Protein AF-A0A7V1H438-F1 (afdb_monomer_lite)

Structure (mmCIF, N/CA/C/O backbone):
data_AF-A0A7V1H438-F1
#
_entry.id   AF-A0A7V1H438-F1
#
loop_
_atom_site.group_PDB
_atom_site.id
_atom_site.type_symbol
_atom_site.label_atom_id
_atom_site.label_alt_id
_atom_site.label_comp_id
_atom_site.label_asym_id
_atom_site.label_entity_id
_atom_site.label_seq_id
_atom_site.pdbx_PDB_ins_code
_atom_site.Cartn_x
_atom_site.Cartn_y
_atom_site.Cartn_z
_atom_site.occupancy
_atom_site.B_iso_or_equiv
_atom_site.auth_seq_id
_atom_site.auth_comp_id
_atom_site.auth_asym_id
_atom_site.auth_atom_id
_atom_site.pdbx_PDB_model_num
ATOM 1 N N . MET A 1 1 ? 42.040 0.350 -72.546 1.00 51.22 1 MET A N 1
ATOM 2 C CA . MET A 1 1 ? 40.760 0.415 -71.803 1.00 51.22 1 MET A CA 1
ATOM 3 C C . MET A 1 1 ? 40.824 -0.446 -70.531 1.00 51.22 1 MET A C 1
ATOM 5 O O . MET A 1 1 ? 40.139 -1.446 -70.462 1.00 51.22 1 MET A O 1
ATOM 9 N N . ILE A 1 2 ? 41.655 -0.102 -69.529 1.00 51.00 2 ILE A N 1
ATOM 10 C CA . ILE A 1 2 ? 41.794 -0.906 -68.277 1.00 51.00 2 ILE A CA 1
ATOM 11 C C . ILE A 1 2 ? 41.665 -0.038 -66.997 1.00 51.00 2 ILE A C 1
ATOM 13 O O . ILE A 1 2 ? 41.594 -0.543 -65.884 1.00 51.00 2 ILE A O 1
ATOM 17 N N . LYS A 1 3 ? 41.542 1.294 -67.113 1.00 49.97 3 LYS A N 1
ATOM 18 C CA . LYS A 1 3 ? 41.419 2.188 -65.941 1.00 49.97 3 LYS A CA 1
ATOM 19 C C . LYS A 1 3 ? 40.010 2.263 -65.323 1.00 49.97 3 LYS A C 1
ATOM 21 O O . LYS A 1 3 ? 39.884 2.801 -64.231 1.00 49.97 3 LYS A O 1
ATOM 26 N N . ASN A 1 4 ? 38.978 1.706 -65.965 1.00 51.41 4 ASN A N 1
ATOM 27 C CA . ASN A 1 4 ? 37.586 1.862 -65.514 1.00 51.41 4 ASN A CA 1
ATOM 28 C C . ASN A 1 4 ? 37.116 0.799 -64.502 1.00 51.41 4 ASN A C 1
ATOM 30 O O . ASN A 1 4 ? 36.200 1.065 -63.735 1.00 51.41 4 ASN A O 1
ATOM 34 N N . GLU A 1 5 ? 37.741 -0.381 -64.448 1.00 50.38 5 GLU A N 1
ATOM 35 C CA . GLU A 1 5 ? 37.310 -1.456 -63.536 1.00 50.38 5 GLU A CA 1
ATOM 36 C C . GLU A 1 5 ? 37.881 -1.308 -62.118 1.00 50.38 5 GLU A C 1
ATOM 38 O O . GLU A 1 5 ? 37.172 -1.570 -61.150 1.00 50.38 5 GLU A O 1
ATOM 43 N N . LYS A 1 6 ? 39.114 -0.797 -61.962 1.00 51.69 6 LYS A N 1
ATOM 44 C CA . LYS A 1 6 ? 39.710 -0.529 -60.635 1.00 51.69 6 LYS A CA 1
ATOM 45 C C . LYS A 1 6 ? 38.973 0.566 -59.856 1.00 51.69 6 LYS A C 1
ATOM 47 O O . LYS A 1 6 ? 38.793 0.432 -58.655 1.00 51.69 6 LYS A O 1
ATOM 52 N N . SER A 1 7 ? 38.506 1.615 -60.538 1.00 52.59 7 SER A N 1
ATOM 53 C CA . SER A 1 7 ? 37.717 2.689 -59.912 1.00 52.59 7 SER A CA 1
ATOM 54 C C . SER A 1 7 ? 36.338 2.208 -59.455 1.00 52.59 7 SER A C 1
ATOM 56 O O . SER A 1 7 ? 35.826 2.694 -58.453 1.00 52.59 7 SER A O 1
ATOM 58 N N . LYS A 1 8 ? 35.737 1.260 -60.185 1.00 56.31 8 LYS A N 1
ATOM 59 C CA . LYS A 1 8 ? 34.418 0.696 -59.869 1.00 56.31 8 LYS A CA 1
ATOM 60 C C . LYS A 1 8 ? 34.485 -0.296 -58.705 1.00 56.31 8 LYS A C 1
ATOM 62 O O . LYS A 1 8 ? 33.591 -0.316 -57.868 1.00 56.31 8 LYS A O 1
ATOM 67 N N . LYS A 1 9 ? 35.569 -1.075 -58.627 1.00 57.72 9 LYS A N 1
ATOM 68 C CA . LYS A 1 9 ? 35.782 -2.073 -57.569 1.00 57.72 9 LYS A CA 1
ATOM 69 C C . LYS A 1 9 ? 35.958 -1.433 -56.185 1.00 57.72 9 LYS A C 1
ATOM 71 O O . LYS A 1 9 ? 35.338 -1.900 -55.239 1.00 57.72 9 LYS A O 1
ATOM 76 N N . ASN A 1 10 ? 36.680 -0.311 -56.104 1.00 61.69 10 ASN A N 1
ATOM 77 C CA . ASN A 1 10 ? 36.803 0.459 -54.860 1.00 61.69 10 ASN A CA 1
ATOM 78 C C . ASN A 1 10 ? 35.444 1.014 -54.393 1.00 61.69 10 ASN A C 1
ATOM 80 O O . ASN A 1 10 ? 35.112 0.904 -53.222 1.00 61.69 10 ASN A O 1
ATOM 84 N N . SER A 1 11 ? 34.604 1.504 -55.315 1.00 72.50 11 SER A N 1
ATOM 85 C CA . SER A 1 11 ? 33.286 2.047 -54.945 1.00 72.50 11 SER A CA 1
ATOM 86 C C . SER A 1 11 ? 32.307 1.002 -54.394 1.00 72.50 11 SER A C 1
ATOM 88 O O . SER A 1 11 ? 31.424 1.342 -53.615 1.00 72.50 11 SER A O 1
ATOM 90 N N . GLU A 1 12 ? 32.441 -0.269 -54.782 1.00 77.12 12 GLU A N 1
ATOM 91 C CA . GLU A 1 12 ? 31.565 -1.336 -54.282 1.00 77.12 12 GLU A CA 1
ATOM 92 C C . GLU A 1 12 ? 31.975 -1.802 -52.876 1.00 77.12 12 GLU A C 1
ATOM 94 O O . GLU A 1 12 ? 31.115 -2.116 -52.052 1.00 77.12 12 GLU A O 1
ATOM 99 N N . GLU A 1 13 ? 33.279 -1.825 -52.589 1.00 80.88 13 GLU A N 1
ATOM 100 C CA . GLU A 1 13 ? 33.815 -2.133 -51.258 1.00 80.88 13 GLU A CA 1
ATOM 101 C C . GLU A 1 13 ? 33.444 -1.041 -50.243 1.00 80.88 13 GLU A C 1
ATOM 103 O O . GLU A 1 13 ? 32.964 -1.364 -49.155 1.00 80.88 13 GLU A O 1
ATOM 108 N N . ASP A 1 14 ? 33.529 0.232 -50.639 1.00 77.88 14 ASP A N 1
ATOM 109 C CA . ASP A 1 14 ? 33.133 1.371 -49.800 1.00 77.88 14 ASP A CA 1
ATOM 110 C C . ASP A 1 14 ? 31.634 1.336 -49.450 1.00 77.88 14 ASP A C 1
ATOM 112 O O . ASP A 1 14 ? 31.242 1.533 -48.297 1.00 77.88 14 ASP A O 1
ATOM 116 N N . VAL A 1 15 ? 30.777 1.018 -50.431 1.00 78.00 15 VAL A N 1
ATOM 117 C CA . VAL A 1 15 ? 29.326 0.876 -50.216 1.00 78.00 15 VAL A CA 1
ATOM 118 C C . VAL A 1 15 ? 29.013 -0.303 -49.294 1.00 78.00 15 VAL A C 1
ATOM 120 O O . VAL A 1 15 ? 28.158 -0.179 -48.416 1.00 78.00 15 VAL A O 1
ATOM 123 N N . LYS A 1 16 ? 29.705 -1.439 -49.445 1.00 83.81 16 LYS A N 1
ATOM 124 C CA . LYS A 1 16 ? 29.524 -2.597 -48.554 1.00 83.81 16 LYS A CA 1
ATOM 125 C C . LYS A 1 16 ? 29.930 -2.277 -47.118 1.00 83.81 16 LYS A C 1
ATOM 127 O O . LYS A 1 16 ? 29.193 -2.654 -46.211 1.00 83.81 16 LYS A O 1
ATOM 132 N N . SER A 1 17 ? 31.038 -1.560 -46.922 1.00 82.38 17 SER A N 1
ATOM 133 C CA . SER A 1 17 ? 31.458 -1.095 -45.593 1.00 82.38 17 SER A CA 1
ATOM 134 C C . SER A 1 17 ? 30.384 -0.207 -44.964 1.00 82.38 17 SER A C 1
ATOM 136 O O . SER A 1 17 ? 29.915 -0.489 -43.867 1.00 82.38 17 SER A O 1
ATOM 138 N N . CYS A 1 18 ? 29.892 0.782 -45.717 1.00 78.94 18 CYS A N 1
ATOM 139 C CA . CYS A 1 18 ? 28.839 1.691 -45.268 1.00 78.94 18 CYS A CA 1
ATOM 140 C C . CYS A 1 18 ? 27.556 0.964 -44.826 1.00 78.94 18 CYS A C 1
ATOM 142 O O . CYS A 1 18 ? 26.949 1.320 -43.817 1.00 78.94 18 CYS A O 1
ATOM 144 N N . ILE A 1 19 ? 27.134 -0.063 -45.573 1.00 81.31 19 ILE A N 1
ATOM 145 C CA . ILE A 1 19 ? 25.956 -0.874 -45.233 1.00 81.31 19 ILE A CA 1
ATOM 146 C C . ILE A 1 19 ? 26.197 -1.691 -43.959 1.00 81.31 19 ILE A C 1
ATOM 148 O O . ILE A 1 19 ? 25.297 -1.799 -43.128 1.00 81.31 19 ILE A O 1
ATOM 152 N N . GLN A 1 20 ? 27.391 -2.260 -43.785 1.00 84.25 20 GLN A N 1
ATOM 153 C CA . GLN A 1 20 ? 27.726 -3.011 -42.575 1.00 84.25 20 GLN A CA 1
ATOM 154 C C . GLN A 1 20 ? 27.741 -2.120 -41.331 1.00 84.25 20 GLN A C 1
ATOM 156 O O . GLN A 1 20 ? 27.246 -2.542 -40.287 1.00 84.25 20 GLN A O 1
ATOM 161 N N . ASP A 1 21 ? 28.238 -0.890 -41.451 1.00 80.12 21 ASP A N 1
ATOM 162 C CA . ASP A 1 21 ? 28.228 0.075 -40.350 1.00 80.12 21 ASP A CA 1
ATOM 163 C C . ASP A 1 21 ? 26.792 0.462 -39.970 1.00 80.12 21 ASP A C 1
ATOM 165 O O . ASP A 1 21 ? 26.434 0.433 -38.795 1.00 80.12 21 ASP A O 1
ATOM 169 N N . LEU A 1 22 ? 25.926 0.709 -40.961 1.00 78.31 22 LEU A N 1
ATOM 170 C CA . LEU A 1 22 ? 24.495 0.947 -40.732 1.00 78.31 22 LEU A CA 1
ATOM 171 C C . LEU A 1 22 ? 23.803 -0.222 -40.022 1.00 78.31 22 LEU A C 1
ATOM 173 O O . LEU A 1 22 ? 23.044 0.005 -39.082 1.00 78.31 22 LEU A O 1
ATOM 177 N N . LEU A 1 23 ? 24.071 -1.462 -40.444 1.00 82.00 23 LEU A N 1
ATOM 178 C CA . LEU A 1 23 ? 23.495 -2.650 -39.810 1.00 82.00 23 LEU A CA 1
ATOM 179 C C . LEU A 1 23 ? 23.942 -2.777 -38.352 1.00 82.00 23 LEU A C 1
ATOM 181 O O . LEU A 1 23 ? 23.097 -2.938 -37.471 1.00 82.00 23 LEU A O 1
ATOM 185 N N . ARG A 1 24 ? 25.239 -2.592 -38.076 1.00 78.56 24 ARG A N 1
ATOM 186 C CA . ARG A 1 24 ? 25.766 -2.572 -36.704 1.00 78.56 24 ARG A CA 1
ATOM 187 C C . ARG A 1 24 ? 25.099 -1.498 -35.847 1.00 78.56 24 ARG A C 1
ATOM 189 O O . ARG A 1 24 ? 24.773 -1.769 -34.695 1.00 78.56 24 ARG A O 1
ATOM 196 N N . PHE A 1 25 ? 24.837 -0.310 -36.402 1.00 75.38 25 PHE A N 1
ATOM 197 C CA . PHE A 1 25 ? 24.105 0.737 -35.681 1.00 75.38 25 PHE A CA 1
ATOM 198 C C . PHE A 1 25 ? 22.677 0.332 -35.358 1.00 75.38 25 PHE A C 1
ATOM 200 O O . PHE A 1 25 ? 22.227 0.553 -34.237 1.00 75.38 25 PHE A O 1
ATOM 207 N N . THR A 1 26 ? 21.967 -0.273 -36.308 1.00 76.06 26 THR A N 1
ATOM 208 C CA . THR A 1 26 ? 20.590 -0.716 -36.065 1.00 76.06 26 THR A CA 1
ATOM 209 C C . THR A 1 26 ? 20.508 -1.855 -35.052 1.00 76.06 26 THR A C 1
ATOM 211 O O . THR A 1 26 ? 19.583 -1.865 -34.246 1.00 76.06 26 THR A O 1
ATOM 214 N N . GLU A 1 27 ? 21.472 -2.779 -35.058 1.00 79.06 27 GLU A N 1
ATOM 215 C CA . GLU A 1 27 ? 21.510 -3.930 -34.147 1.00 79.06 27 GLU A CA 1
ATOM 216 C C . GLU A 1 27 ? 21.829 -3.535 -32.706 1.00 79.06 27 GLU A C 1
ATOM 218 O O . GLU A 1 27 ? 21.353 -4.164 -31.765 1.00 79.06 27 GLU A O 1
ATOM 223 N N . ALA A 1 28 ? 22.626 -2.490 -32.517 1.00 74.00 28 ALA A N 1
ATOM 224 C CA . ALA A 1 28 ? 23.058 -2.091 -31.188 1.00 74.00 28 ALA A CA 1
ATOM 225 C C . ALA A 1 28 ? 22.086 -1.146 -30.467 1.00 74.00 28 ALA A C 1
ATOM 227 O O . ALA A 1 28 ? 22.301 -0.791 -29.304 1.00 74.00 28 ALA A O 1
ATOM 228 N N . ILE A 1 29 ? 21.013 -0.729 -31.141 1.00 75.25 29 ILE A N 1
ATOM 229 C CA . ILE A 1 29 ? 19.876 -0.109 -30.472 1.00 75.25 29 ILE A CA 1
ATOM 230 C C . ILE A 1 29 ? 18.952 -1.234 -30.010 1.00 75.25 29 ILE A C 1
ATOM 232 O O . ILE A 1 29 ? 18.126 -1.739 -30.768 1.00 75.25 29 ILE A O 1
ATOM 236 N N . ALA A 1 30 ? 19.080 -1.613 -28.740 1.00 75.44 30 ALA A N 1
ATOM 237 C CA . ALA A 1 30 ? 18.126 -2.498 -28.084 1.00 75.44 30 ALA A CA 1
ATOM 238 C C . ALA A 1 30 ? 16.799 -1.749 -27.877 1.00 75.44 30 ALA A C 1
ATOM 240 O O . ALA A 1 30 ? 16.617 -1.037 -26.893 1.00 75.44 30 ALA A O 1
ATOM 241 N N . TRP A 1 31 ? 15.878 -1.843 -28.838 1.00 75.75 31 TRP A N 1
ATOM 242 C CA . TRP A 1 31 ? 14.579 -1.151 -28.786 1.00 75.75 31 TRP A CA 1
ATOM 243 C C . TRP A 1 31 ? 13.653 -1.658 -27.676 1.00 75.75 31 TRP A C 1
ATOM 245 O O . TRP A 1 31 ? 12.712 -0.968 -27.298 1.00 75.75 31 TRP A O 1
ATOM 255 N N . ASP A 1 32 ? 13.906 -2.855 -27.161 1.00 75.06 32 ASP A N 1
ATOM 256 C CA . ASP A 1 32 ? 13.148 -3.497 -26.091 1.00 75.06 32 ASP A CA 1
ATOM 257 C C . ASP A 1 32 ? 13.727 -3.240 -24.690 1.00 75.06 32 ASP A C 1
ATOM 259 O O . ASP A 1 32 ? 13.104 -3.627 -23.699 1.00 75.06 32 ASP A O 1
ATOM 263 N N . GLN A 1 33 ? 14.887 -2.579 -24.586 1.00 75.25 33 GLN A N 1
ATOM 264 C CA . GLN A 1 33 ? 15.543 -2.277 -23.314 1.00 75.25 33 GLN A CA 1
ATOM 265 C C . GLN A 1 33 ? 15.892 -0.788 -23.179 1.00 75.25 33 GLN A C 1
ATOM 267 O O . GLN A 1 33 ? 16.263 -0.152 -24.166 1.00 75.25 33 GLN A O 1
ATOM 272 N N . PRO A 1 34 ? 15.822 -0.206 -21.967 1.00 75.25 34 PRO A N 1
ATOM 273 C CA . PRO A 1 34 ? 16.254 1.170 -21.743 1.00 75.25 34 PRO A CA 1
ATOM 274 C C . PRO A 1 34 ? 17.748 1.358 -22.024 1.00 75.25 34 PRO A C 1
ATOM 276 O O . PRO A 1 34 ? 18.572 0.528 -21.636 1.00 75.25 34 PRO A O 1
ATOM 279 N N . GLY A 1 35 ? 18.103 2.494 -22.625 1.00 72.44 35 GLY A N 1
ATOM 280 C CA . GLY A 1 35 ? 19.488 2.873 -22.893 1.00 72.44 35 GLY A CA 1
ATOM 281 C C . GLY A 1 35 ? 19.987 2.496 -24.288 1.00 72.44 35 GLY A C 1
ATOM 282 O O . GLY A 1 35 ? 19.243 2.023 -25.146 1.00 72.44 35 GLY A O 1
ATOM 283 N N . ILE A 1 36 ? 21.269 2.770 -24.526 1.00 71.88 36 ILE A N 1
ATOM 284 C CA . ILE A 1 36 ? 21.976 2.516 -25.787 1.00 71.88 36 ILE A CA 1
ATOM 285 C C . ILE A 1 36 ? 23.253 1.745 -25.455 1.00 71.88 36 ILE A C 1
ATOM 287 O O . ILE A 1 36 ? 23.944 2.083 -24.494 1.00 71.88 36 ILE A O 1
ATOM 291 N N . THR A 1 37 ? 23.566 0.711 -26.236 1.00 66.62 37 THR A N 1
ATOM 292 C CA . THR A 1 37 ? 24.714 -0.172 -25.973 1.00 66.62 37 THR A CA 1
ATOM 293 C C . THR A 1 37 ? 26.005 0.275 -26.680 1.00 66.62 37 THR A C 1
ATOM 295 O O . THR A 1 37 ? 27.066 -0.259 -26.372 1.00 66.62 37 THR A O 1
ATOM 298 N N . ILE A 1 38 ? 25.946 1.258 -27.591 1.00 66.06 38 ILE A N 1
ATOM 299 C CA . ILE A 1 38 ? 27.118 1.839 -28.278 1.00 66.06 38 ILE A CA 1
ATOM 300 C C . ILE A 1 38 ? 27.613 3.094 -27.548 1.00 66.06 38 ILE A C 1
ATOM 302 O O . ILE A 1 38 ? 26.827 4.000 -27.262 1.00 66.06 38 ILE A O 1
ATOM 306 N N . ASP A 1 39 ? 28.926 3.189 -27.319 1.00 62.88 39 ASP A N 1
ATOM 307 C CA . ASP A 1 39 ? 29.574 4.429 -26.884 1.00 62.88 39 ASP A CA 1
ATOM 308 C C . ASP A 1 39 ? 29.873 5.298 -28.122 1.00 62.88 39 ASP A C 1
ATOM 310 O O . ASP A 1 39 ? 30.361 4.806 -29.136 1.00 62.88 39 ASP A O 1
ATOM 314 N N . LYS A 1 40 ? 29.629 6.617 -28.065 1.00 62.72 40 LYS A N 1
ATOM 315 C CA . LYS A 1 40 ? 29.873 7.550 -29.192 1.00 62.72 40 LYS A CA 1
ATOM 316 C C . LYS A 1 40 ? 31.311 7.445 -29.740 1.00 62.72 40 LYS A C 1
ATOM 318 O O . LYS A 1 40 ? 31.558 7.778 -30.890 1.00 62.72 40 LYS A O 1
ATOM 323 N N . LYS A 1 41 ? 32.244 6.926 -28.933 1.00 64.06 41 LYS A N 1
ATOM 324 C CA . LYS A 1 41 ? 33.642 6.642 -29.299 1.00 64.06 41 LYS A CA 1
ATOM 325 C C . LYS A 1 41 ? 33.822 5.575 -30.385 1.00 64.06 41 LYS A C 1
ATOM 327 O O . LYS A 1 41 ? 34.868 5.569 -31.029 1.00 64.06 41 LYS A O 1
ATOM 332 N N . ASP A 1 42 ? 32.837 4.707 -30.600 1.00 67.88 42 ASP A N 1
ATOM 333 C CA . ASP A 1 42 ? 32.902 3.631 -31.599 1.00 67.88 42 ASP A CA 1
ATOM 334 C C . ASP A 1 42 ? 32.672 4.145 -33.031 1.00 67.88 42 ASP A C 1
ATOM 336 O O . ASP A 1 42 ? 32.941 3.448 -34.010 1.00 67.88 42 ASP A O 1
ATOM 340 N N . ILE A 1 43 ? 32.204 5.390 -33.162 1.00 67.62 43 ILE A N 1
ATOM 341 C CA . ILE A 1 43 ? 31.835 6.030 -34.420 1.00 67.62 43 ILE A CA 1
ATOM 342 C C . ILE A 1 43 ? 32.576 7.357 -34.452 1.00 67.62 43 ILE A C 1
ATOM 344 O O . ILE A 1 43 ? 32.139 8.332 -33.853 1.00 67.62 43 ILE A O 1
ATOM 348 N N . GLY A 1 44 ? 33.745 7.400 -35.090 1.00 73.06 44 GLY A N 1
ATOM 349 C CA . GLY A 1 44 ? 34.538 8.630 -35.132 1.00 73.06 44 GLY A CA 1
ATOM 350 C C . GLY A 1 44 ? 33.711 9.837 -35.603 1.00 73.06 44 GLY A C 1
ATOM 351 O O . GLY A 1 44 ? 32.882 9.707 -36.502 1.00 73.06 44 GLY A O 1
ATOM 352 N N . ASP A 1 45 ? 33.962 11.021 -35.038 1.00 76.25 45 ASP A N 1
ATOM 353 C CA . ASP A 1 45 ? 33.160 12.245 -35.253 1.00 76.25 45 ASP A CA 1
ATOM 354 C C . ASP A 1 45 ? 33.001 12.666 -36.729 1.00 76.25 45 ASP A C 1
ATOM 356 O O . ASP A 1 45 ? 32.108 13.434 -37.076 1.00 76.25 45 ASP A O 1
ATOM 360 N N . SER A 1 46 ? 33.862 12.165 -37.620 1.00 80.25 46 SER A N 1
ATOM 361 C CA . SER A 1 46 ? 33.840 12.434 -39.067 1.00 80.25 46 SER A CA 1
ATOM 362 C C . SER A 1 46 ? 33.155 11.342 -39.901 1.00 80.25 46 SER A C 1
ATOM 364 O O . SER A 1 46 ? 33.306 11.321 -41.123 1.00 80.25 46 SER A O 1
ATOM 366 N N . HIS A 1 47 ? 32.442 10.402 -39.273 1.00 80.62 47 HIS A N 1
ATOM 367 C CA . HIS A 1 47 ? 31.780 9.312 -39.986 1.00 80.62 47 HIS A CA 1
ATOM 368 C C . HIS A 1 47 ? 30.650 9.826 -40.890 1.00 80.62 47 HIS A C 1
ATOM 370 O O . HIS A 1 47 ? 29.847 10.666 -40.483 1.00 80.62 47 HIS A O 1
ATOM 376 N N . LEU A 1 48 ? 30.533 9.270 -42.103 1.00 83.06 48 LEU A N 1
ATOM 377 C CA . LEU A 1 48 ? 29.551 9.700 -43.110 1.00 83.06 48 LEU A CA 1
ATOM 378 C C . LEU A 1 48 ? 28.100 9.651 -42.594 1.00 83.06 48 LEU A C 1
ATOM 380 O O . LEU A 1 48 ? 27.275 10.478 -42.973 1.00 83.06 48 LEU A O 1
ATOM 384 N N . PHE A 1 49 ? 27.799 8.698 -41.709 1.00 82.56 49 PHE A N 1
ATOM 385 C CA . PHE A 1 49 ? 26.462 8.501 -41.139 1.00 82.56 49 PHE A CA 1
ATOM 386 C C . PHE A 1 49 ? 26.264 9.128 -39.757 1.00 82.56 49 PHE A C 1
ATOM 388 O O . PHE A 1 49 ? 25.246 8.856 -39.125 1.00 82.56 49 PHE A O 1
ATOM 395 N N . MET A 1 50 ? 27.184 9.972 -39.280 1.00 82.25 50 MET A N 1
ATOM 396 C CA . MET A 1 50 ? 27.058 10.593 -37.957 1.00 82.25 50 MET A CA 1
ATOM 397 C C . MET A 1 50 ? 25.710 11.318 -37.748 1.00 82.25 50 MET A C 1
ATOM 39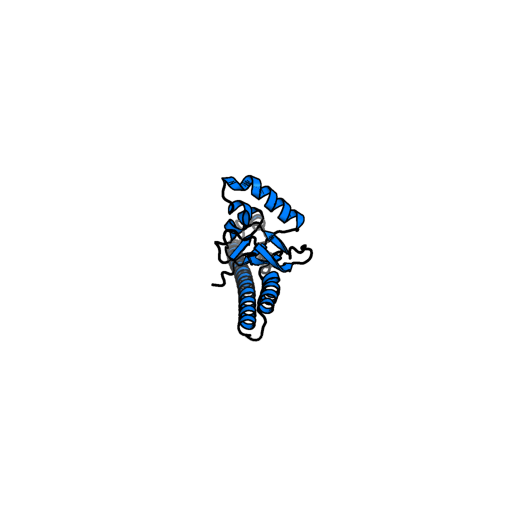9 O O . MET A 1 50 ? 25.066 11.058 -36.735 1.00 82.25 50 MET A O 1
ATOM 403 N N . PRO A 1 51 ? 25.183 12.115 -38.705 1.00 86.25 51 PRO A N 1
ATOM 404 C CA . PRO A 1 51 ? 23.876 12.755 -38.527 1.00 86.25 51 PRO A CA 1
ATOM 405 C C . PRO A 1 51 ? 22.719 11.754 -38.394 1.00 86.25 51 PRO A C 1
ATOM 407 O O . PRO A 1 51 ? 21.761 11.990 -37.662 1.00 86.25 51 PRO A O 1
ATOM 410 N N . LEU A 1 52 ? 22.794 10.623 -39.104 1.00 82.94 52 LEU A N 1
ATOM 411 C CA . LEU A 1 52 ? 21.792 9.565 -38.994 1.00 82.94 52 LEU A CA 1
ATOM 412 C C . LEU A 1 52 ? 21.872 8.889 -37.623 1.00 82.94 52 LEU A C 1
ATOM 414 O O . LEU A 1 52 ? 20.837 8.668 -37.002 1.00 82.94 52 LEU A O 1
ATOM 418 N N . TYR A 1 53 ? 23.086 8.615 -37.144 1.00 81.19 53 TYR A N 1
ATOM 419 C CA . TYR A 1 53 ? 23.312 8.065 -35.813 1.00 81.19 53 TYR A CA 1
ATOM 420 C C . TYR A 1 53 ? 22.760 8.989 -34.720 1.00 81.19 53 TYR A C 1
ATOM 422 O O . TYR A 1 53 ? 21.986 8.539 -33.883 1.00 81.19 53 TYR A O 1
ATOM 430 N N . GLU A 1 54 ? 23.065 10.289 -34.764 1.00 84.12 54 GLU A N 1
ATOM 431 C CA . GLU A 1 54 ? 22.549 11.263 -33.792 1.00 84.12 54 GLU A CA 1
ATOM 432 C C . GLU A 1 54 ? 21.015 11.334 -33.794 1.00 84.12 54 GLU A C 1
ATOM 434 O O . GLU A 1 54 ? 20.398 11.349 -32.728 1.00 84.12 54 GLU A O 1
ATOM 439 N N . ASN A 1 55 ? 20.387 11.283 -34.972 1.00 87.75 55 ASN A N 1
ATOM 440 C CA . ASN A 1 55 ? 18.929 11.207 -35.075 1.00 87.75 55 ASN A CA 1
ATOM 441 C C . ASN A 1 55 ? 18.374 9.905 -34.483 1.00 87.75 55 ASN A C 1
ATOM 443 O O . ASN A 1 55 ? 17.374 9.934 -33.771 1.00 87.75 55 ASN A O 1
ATOM 447 N N . MET A 1 56 ? 19.011 8.761 -34.746 1.00 83.69 56 MET A N 1
ATOM 448 C CA . MET A 1 56 ? 18.593 7.476 -34.177 1.00 83.69 56 MET A CA 1
ATOM 449 C C . MET A 1 56 ? 18.736 7.453 -32.653 1.00 83.69 56 MET A C 1
ATOM 451 O O . MET A 1 56 ? 17.849 6.940 -31.973 1.00 83.69 56 MET A O 1
ATOM 455 N N . LEU A 1 57 ? 19.795 8.058 -32.108 1.00 83.75 57 LEU A N 1
ATOM 456 C CA . LEU A 1 57 ? 19.962 8.229 -30.665 1.00 83.75 57 LEU A CA 1
ATOM 457 C C . LEU A 1 57 ? 18.868 9.110 -30.061 1.00 83.75 57 LEU A C 1
ATOM 459 O O . LEU A 1 57 ? 18.311 8.756 -29.024 1.00 83.75 57 LEU A O 1
ATOM 463 N N . ALA A 1 58 ? 18.539 10.231 -30.708 1.00 87.81 58 ALA A N 1
ATOM 464 C CA . ALA A 1 58 ? 17.454 11.102 -30.263 1.00 87.81 58 ALA A CA 1
ATOM 465 C C . ALA A 1 58 ? 16.109 10.357 -30.263 1.00 87.81 58 ALA A C 1
ATOM 467 O O . ALA A 1 58 ? 15.401 10.362 -29.258 1.00 87.81 58 ALA A O 1
ATOM 468 N N . ILE A 1 59 ? 15.806 9.625 -31.343 1.00 88.25 59 ILE A N 1
ATOM 469 C CA . ILE A 1 59 ? 14.603 8.784 -31.439 1.00 88.25 59 ILE A CA 1
ATOM 470 C C . ILE A 1 59 ? 14.587 7.726 -30.331 1.00 88.25 59 ILE A C 1
ATOM 472 O O . ILE A 1 59 ? 13.546 7.508 -29.713 1.00 88.25 59 ILE A O 1
ATOM 476 N N . LYS A 1 60 ? 15.721 7.071 -30.054 1.00 85.75 60 LYS A N 1
ATOM 477 C CA . LYS A 1 60 ? 15.819 6.071 -28.983 1.00 85.75 60 LYS A CA 1
ATOM 478 C C . LYS A 1 60 ? 15.559 6.684 -27.611 1.00 85.75 60 LYS A C 1
ATOM 480 O O . LYS A 1 60 ? 14.803 6.117 -26.831 1.00 85.75 60 LYS A O 1
ATOM 485 N N . HIS A 1 61 ? 16.141 7.845 -27.330 1.00 88.19 61 HIS A N 1
ATOM 486 C CA . HIS A 1 61 ? 15.911 8.562 -26.080 1.00 88.19 61 HIS A CA 1
ATOM 487 C C . HIS A 1 61 ? 14.428 8.928 -25.894 1.00 88.19 61 HIS A C 1
ATOM 489 O O . HIS A 1 61 ? 13.861 8.718 -24.819 1.00 88.19 61 HIS A O 1
ATOM 495 N N . ASP A 1 62 ? 13.775 9.423 -26.947 1.00 91.00 62 ASP A N 1
ATOM 496 C CA . ASP A 1 62 ? 12.343 9.732 -26.913 1.00 91.00 62 ASP A CA 1
ATOM 497 C C . ASP A 1 62 ? 11.499 8.471 -26.699 1.00 91.00 62 ASP A C 1
ATOM 499 O O . ASP A 1 62 ? 10.573 8.469 -25.883 1.00 91.00 62 ASP A O 1
ATOM 503 N N . PHE A 1 63 ? 11.845 7.378 -27.383 1.00 89.56 63 PHE A N 1
ATOM 504 C CA . PHE A 1 63 ? 11.183 6.089 -27.222 1.00 89.56 63 PHE A CA 1
ATOM 505 C C . PHE A 1 63 ? 11.307 5.558 -25.788 1.00 89.56 63 PHE A C 1
ATOM 507 O O . PHE A 1 63 ? 10.304 5.152 -25.202 1.00 89.56 63 PHE A O 1
ATOM 514 N N . ASP A 1 64 ? 12.496 5.636 -25.189 1.00 88.06 64 ASP A N 1
ATOM 515 C CA . ASP A 1 64 ? 12.733 5.233 -23.799 1.00 88.06 64 ASP A CA 1
ATOM 516 C C . ASP A 1 64 ? 11.921 6.077 -22.817 1.00 88.06 64 ASP A C 1
ATOM 518 O O . ASP A 1 64 ? 11.315 5.540 -21.890 1.00 88.06 64 ASP A O 1
ATOM 522 N N . SER A 1 65 ? 11.836 7.391 -23.048 1.00 90.88 65 SER A N 1
ATOM 523 C CA . SER A 1 65 ? 10.992 8.273 -22.237 1.00 90.88 65 SER A CA 1
ATOM 524 C C . SER A 1 65 ? 9.513 7.889 -22.326 1.00 90.88 65 SER A C 1
ATOM 526 O O . SER A 1 65 ? 8.813 7.874 -21.310 1.00 90.88 65 SER A O 1
ATOM 528 N N . ILE A 1 66 ? 9.022 7.563 -23.525 1.00 91.38 66 ILE A N 1
ATOM 529 C CA . ILE A 1 66 ? 7.639 7.115 -23.737 1.00 91.38 66 ILE A CA 1
ATOM 530 C C . ILE A 1 66 ? 7.395 5.771 -23.046 1.00 91.38 66 ILE A C 1
ATOM 532 O O . ILE A 1 66 ? 6.373 5.612 -22.376 1.00 91.38 66 ILE A O 1
ATOM 536 N N . LEU A 1 67 ? 8.321 4.820 -23.180 1.00 89.06 67 LEU A N 1
ATOM 537 C CA . LEU A 1 67 ? 8.217 3.505 -22.554 1.00 89.06 67 LEU A CA 1
ATOM 538 C C . LEU A 1 67 ? 8.189 3.623 -21.027 1.00 89.06 67 LEU A C 1
ATO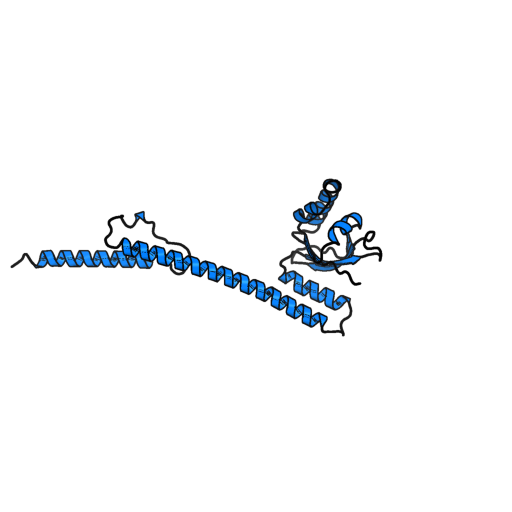M 540 O O . LEU A 1 67 ? 7.321 3.032 -20.389 1.00 89.06 67 LEU A O 1
ATOM 544 N N . GLN A 1 68 ? 9.069 4.444 -20.454 1.00 89.62 68 GLN A N 1
ATOM 545 C CA . GLN A 1 68 ? 9.110 4.699 -19.016 1.00 89.62 68 GLN A CA 1
ATOM 546 C C . GLN A 1 68 ? 7.800 5.318 -18.513 1.00 89.62 68 GLN A C 1
ATOM 548 O O . GLN A 1 68 ? 7.194 4.803 -17.576 1.00 89.62 68 GLN A O 1
ATOM 553 N N . LYS A 1 69 ? 7.300 6.361 -19.190 1.00 92.06 69 LYS A N 1
ATOM 554 C CA . LYS A 1 69 ? 6.007 6.984 -18.856 1.00 92.06 69 LYS A CA 1
ATOM 555 C C . LYS A 1 69 ? 4.847 5.997 -18.940 1.00 92.06 69 LYS A C 1
ATOM 557 O O . LYS A 1 69 ? 3.924 6.064 -18.136 1.00 92.06 69 LYS A O 1
ATOM 562 N N . LYS A 1 70 ? 4.872 5.093 -19.922 1.00 91.31 70 LYS A N 1
ATOM 563 C CA . LYS A 1 70 ? 3.861 4.043 -20.057 1.00 91.31 70 LYS A CA 1
ATOM 564 C C . LYS A 1 70 ? 3.914 3.074 -18.875 1.00 91.31 70 LYS A C 1
ATOM 566 O O . LYS A 1 70 ? 2.864 2.781 -18.316 1.00 91.31 70 LYS A O 1
ATOM 571 N N . ILE A 1 71 ? 5.104 2.610 -18.489 1.00 89.00 71 ILE A N 1
ATOM 572 C CA . ILE A 1 71 ? 5.293 1.710 -17.340 1.00 89.00 71 ILE A CA 1
ATOM 573 C C . ILE A 1 71 ? 4.774 2.365 -16.053 1.00 89.00 71 ILE A C 1
ATOM 575 O O . ILE A 1 71 ? 4.044 1.732 -15.292 1.00 89.00 71 ILE A O 1
ATOM 579 N N . GLU A 1 72 ? 5.101 3.639 -15.832 1.00 91.94 72 GLU A N 1
ATOM 580 C CA . GLU A 1 72 ? 4.607 4.417 -14.689 1.00 91.94 72 GLU A CA 1
ATOM 581 C C . GLU A 1 72 ? 3.080 4.535 -14.709 1.00 91.94 72 GLU A C 1
ATOM 583 O O . GLU A 1 72 ? 2.422 4.180 -13.734 1.00 91.94 72 GLU A O 1
ATOM 588 N N . ALA A 1 73 ? 2.495 4.927 -15.843 1.00 91.38 73 ALA A N 1
ATOM 589 C CA . ALA A 1 73 ? 1.046 5.048 -15.982 1.00 91.38 73 ALA A CA 1
ATOM 590 C C . ALA A 1 73 ? 0.311 3.708 -15.791 1.00 91.38 73 ALA A C 1
ATOM 592 O O . ALA A 1 73 ? -0.777 3.674 -15.216 1.00 91.38 73 ALA A O 1
ATOM 593 N N . GLU A 1 74 ? 0.882 2.597 -16.262 1.00 92.75 74 GLU A N 1
ATOM 594 C CA . GLU A 1 74 ? 0.334 1.254 -16.050 1.00 92.75 74 GLU A CA 1
ATOM 595 C C . GLU A 1 74 ? 0.419 0.833 -14.577 1.00 92.75 74 GLU A C 1
ATOM 597 O O . GLU A 1 74 ? -0.544 0.267 -14.052 1.00 92.75 74 GLU A O 1
ATOM 602 N N . SER A 1 75 ? 1.526 1.150 -13.896 1.00 89.44 75 SER A N 1
ATOM 603 C CA . SER A 1 75 ? 1.684 0.937 -12.453 1.00 89.44 75 SER A CA 1
ATOM 604 C C . SER A 1 75 ? 0.648 1.737 -11.656 1.00 89.44 75 SER A C 1
ATOM 606 O O . SER A 1 75 ? -0.075 1.164 -10.836 1.00 89.44 75 SER A O 1
ATOM 608 N N . ASP A 1 76 ? 0.501 3.028 -11.956 1.00 88.62 76 ASP A N 1
ATOM 609 C CA . ASP A 1 76 ? -0.470 3.916 -11.309 1.00 88.62 76 ASP A CA 1
ATOM 610 C C . ASP A 1 76 ? -1.909 3.437 -11.542 1.00 88.62 76 ASP A C 1
ATOM 612 O O . ASP A 1 76 ? -2.722 3.372 -10.615 1.00 88.62 76 ASP A O 1
ATOM 616 N N . ALA A 1 77 ? -2.242 3.042 -12.775 1.00 90.56 77 ALA A N 1
ATOM 617 C CA . ALA A 1 77 ? -3.559 2.507 -13.107 1.00 90.56 77 ALA A CA 1
ATOM 618 C C . ALA A 1 77 ? -3.836 1.176 -12.390 1.00 90.56 77 ALA A C 1
ATOM 620 O O . ALA A 1 77 ? -4.958 0.935 -11.930 1.00 90.56 77 ALA A O 1
ATOM 621 N N . ALA A 1 78 ? -2.836 0.298 -12.272 1.00 88.75 78 ALA A N 1
ATOM 622 C CA . ALA A 1 78 ? -2.958 -0.952 -11.527 1.00 88.75 78 ALA A CA 1
ATOM 623 C C . ALA A 1 78 ? -3.215 -0.691 -10.035 1.00 88.75 78 ALA A C 1
ATOM 625 O O . ALA A 1 78 ? -4.101 -1.321 -9.444 1.00 88.75 78 ALA A O 1
ATOM 626 N N . GLU A 1 79 ? -2.506 0.271 -9.444 1.00 85.75 79 GLU A N 1
ATOM 627 C CA . GLU A 1 79 ? -2.709 0.690 -8.060 1.00 85.75 79 GLU A CA 1
ATOM 628 C C . GLU A 1 79 ? -4.109 1.296 -7.847 1.00 85.75 79 GLU A C 1
ATOM 630 O O . GLU A 1 79 ? -4.850 0.863 -6.958 1.00 85.75 79 GLU A O 1
ATOM 635 N N . GLN A 1 80 ? -4.547 2.213 -8.712 1.00 86.19 80 GLN A N 1
ATOM 636 C CA . GLN A 1 80 ? -5.898 2.785 -8.647 1.00 86.19 80 GLN A CA 1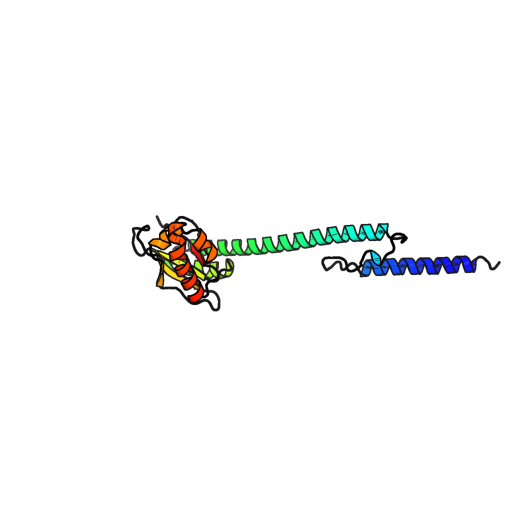
ATOM 637 C C . GLN A 1 80 ? -6.991 1.719 -8.764 1.00 86.19 80 GLN A C 1
ATOM 639 O O . GLN A 1 80 ? -7.974 1.740 -8.015 1.00 86.19 80 GLN A O 1
ATOM 644 N N . ASN A 1 81 ? -6.817 0.753 -9.667 1.00 90.75 81 ASN A N 1
ATOM 645 C CA . ASN A 1 81 ? -7.743 -0.365 -9.824 1.00 90.75 81 ASN A CA 1
ATOM 646 C C . ASN A 1 81 ? -7.827 -1.221 -8.555 1.00 90.75 81 ASN A C 1
ATOM 648 O O . ASN A 1 81 ? -8.917 -1.670 -8.188 1.00 90.75 81 ASN A O 1
ATOM 652 N N . LYS A 1 82 ? -6.703 -1.419 -7.856 1.00 88.44 82 LYS A N 1
ATOM 653 C CA . LYS A 1 82 ? -6.647 -2.120 -6.566 1.00 88.44 82 LYS A CA 1
ATOM 654 C C . LYS A 1 82 ? -7.531 -1.429 -5.522 1.00 88.44 82 LYS A C 1
ATOM 656 O O . LYS A 1 82 ? -8.365 -2.084 -4.896 1.00 88.44 82 LYS A O 1
ATOM 661 N N . TYR A 1 83 ? -7.419 -0.106 -5.392 1.00 86.75 83 TYR A N 1
ATOM 662 C CA . TYR A 1 83 ? -8.242 0.671 -4.458 1.00 86.75 83 TYR A CA 1
ATOM 663 C C . TYR A 1 83 ? -9.709 0.754 -4.882 1.00 86.75 83 TYR A C 1
ATOM 665 O O . TYR A 1 83 ? -10.599 0.684 -4.034 1.00 86.75 83 TYR A O 1
ATOM 673 N N . CYS A 1 84 ? -9.992 0.850 -6.183 1.00 87.38 84 CYS A N 1
ATOM 674 C CA . CYS A 1 84 ? -11.365 0.835 -6.685 1.00 87.38 84 CYS A CA 1
ATOM 675 C C . CYS A 1 84 ? -12.073 -0.484 -6.357 1.00 87.38 84 CYS A C 1
ATOM 677 O O . CYS A 1 84 ? -13.232 -0.461 -5.935 1.00 87.38 84 CYS A O 1
ATOM 679 N N . LYS A 1 85 ? -11.373 -1.618 -6.501 1.00 89.69 85 LYS A N 1
ATOM 680 C CA . LYS A 1 85 ? -11.885 -2.938 -6.110 1.00 89.69 85 LYS A CA 1
ATOM 681 C C . LYS A 1 85 ? -12.156 -3.011 -4.612 1.00 89.69 85 LYS A C 1
ATOM 683 O O . LYS A 1 85 ? -13.281 -3.326 -4.239 1.00 89.69 85 LYS A O 1
ATOM 688 N N . LEU A 1 86 ? -11.184 -2.617 -3.782 1.00 88.94 86 LEU A N 1
ATOM 689 C CA . LEU A 1 86 ? -11.354 -2.560 -2.327 1.00 88.94 86 LEU A CA 1
ATOM 690 C C . LEU A 1 86 ? -12.583 -1.727 -1.942 1.00 88.94 86 LEU A C 1
ATOM 692 O O . LEU A 1 86 ? -13.437 -2.184 -1.191 1.00 88.94 86 LEU A O 1
ATOM 696 N N . ARG A 1 87 ? -12.717 -0.523 -2.504 1.00 87.50 87 ARG A N 1
ATOM 697 C CA . ARG A 1 87 ? -13.861 0.356 -2.246 1.00 87.50 87 ARG A CA 1
ATOM 698 C C . ARG A 1 87 ? -15.185 -0.299 -2.645 1.00 87.50 87 ARG A C 1
ATOM 700 O O . ARG A 1 87 ? -16.155 -0.205 -1.902 1.00 87.50 87 ARG A O 1
ATOM 707 N N . SER A 1 88 ? -15.235 -0.959 -3.802 1.00 89.88 88 SER A N 1
ATOM 708 C CA . SER A 1 88 ? -16.433 -1.677 -4.250 1.00 89.88 88 SER A CA 1
ATOM 709 C C . SER A 1 88 ? -16.813 -2.812 -3.298 1.00 89.88 88 SER A C 1
ATOM 711 O O . SER A 1 88 ? -17.991 -2.964 -2.985 1.00 89.88 88 SER A O 1
ATOM 713 N N . GLU A 1 89 ? -15.841 -3.583 -2.814 1.00 87.94 89 GLU A N 1
ATOM 714 C CA . GLU A 1 89 ? -16.075 -4.666 -1.852 1.00 87.94 89 GLU A CA 1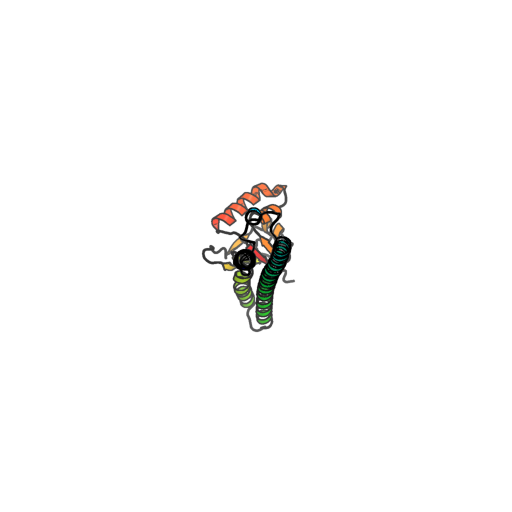
ATOM 715 C C . GLU A 1 89 ? -16.573 -4.129 -0.512 1.00 87.94 89 GLU A C 1
ATOM 717 O O . GLU A 1 89 ? -17.589 -4.602 -0.007 1.00 87.94 89 GLU A O 1
ATOM 722 N N . ILE A 1 90 ? -15.946 -3.068 -0.000 1.00 85.75 90 ILE A N 1
ATOM 723 C CA . ILE A 1 90 ? -16.396 -2.364 1.204 1.00 85.75 90 ILE A CA 1
ATOM 724 C C . ILE A 1 90 ? -17.857 -1.923 1.056 1.00 85.75 90 ILE A C 1
ATOM 726 O O . ILE A 1 90 ? -18.680 -2.241 1.913 1.00 85.75 90 ILE A O 1
ATOM 730 N N . TYR A 1 91 ? -18.214 -1.254 -0.046 1.00 85.81 91 TYR A N 1
ATOM 731 C CA . TYR A 1 91 ? -19.596 -0.821 -0.271 1.00 85.81 91 TYR A CA 1
ATOM 732 C C . TYR A 1 91 ? -20.591 -1.980 -0.309 1.00 85.81 91 TYR A C 1
ATOM 734 O O . TYR A 1 91 ? -21.694 -1.841 0.216 1.00 85.81 91 TYR A O 1
ATOM 742 N N . LYS A 1 92 ? -20.218 -3.124 -0.894 1.00 86.62 92 LYS A N 1
ATOM 743 C CA . LYS A 1 92 ? -21.077 -4.316 -0.899 1.00 86.62 92 LYS A CA 1
ATOM 744 C C . LYS A 1 92 ? -21.361 -4.802 0.520 1.00 86.62 92 LYS A C 1
ATOM 746 O O . LYS A 1 92 ? -22.510 -5.105 0.812 1.00 86.62 92 LYS A O 1
ATOM 751 N N . PHE A 1 93 ? -20.356 -4.818 1.398 1.00 83.12 93 PHE A N 1
ATOM 752 C CA . PHE A 1 93 ? -20.535 -5.248 2.788 1.00 83.12 93 PHE A CA 1
ATOM 753 C C . PHE A 1 93 ? -21.432 -4.302 3.581 1.00 83.12 93 PHE A C 1
ATOM 755 O O . PHE A 1 93 ? -22.328 -4.756 4.281 1.00 83.12 93 PHE A O 1
ATOM 762 N N . PHE A 1 94 ? -21.240 -2.991 3.436 1.00 79.69 94 PHE A N 1
ATOM 763 C CA . PHE A 1 94 ? -22.056 -2.004 4.150 1.00 79.69 94 PHE A CA 1
ATOM 764 C C . PHE A 1 94 ? -23.477 -1.849 3.594 1.00 79.69 94 PHE A C 1
ATOM 766 O O . PHE A 1 94 ? -24.317 -1.236 4.242 1.00 79.69 94 PHE A O 1
ATOM 773 N N . SER A 1 95 ? -23.758 -2.395 2.409 1.00 84.00 95 SER A N 1
ATOM 774 C CA . SER A 1 95 ? -25.115 -2.419 1.851 1.00 84.00 95 SER A CA 1
ATOM 775 C C . SER A 1 95 ? -25.961 -3.572 2.405 1.00 84.00 95 SER A C 1
ATOM 777 O O . SER A 1 95 ? -27.175 -3.584 2.200 1.00 84.00 95 SER A O 1
ATOM 779 N N . ASP A 1 96 ? -25.342 -4.542 3.085 1.00 83.44 96 ASP A N 1
ATOM 780 C CA . ASP A 1 96 ? -26.028 -5.692 3.668 1.00 83.44 96 ASP A CA 1
ATOM 781 C C . ASP A 1 96 ? -26.384 -5.433 5.140 1.00 83.44 96 ASP A C 1
ATOM 783 O O . ASP A 1 96 ? -25.580 -5.625 6.053 1.00 83.44 96 ASP A O 1
ATOM 787 N N . ASN A 1 97 ? -27.625 -5.001 5.372 1.00 76.25 97 ASN A N 1
ATOM 788 C CA . ASN A 1 97 ? -28.148 -4.715 6.712 1.00 76.25 97 ASN A CA 1
ATOM 789 C C . ASN A 1 97 ? -28.414 -5.978 7.557 1.00 76.25 97 ASN A C 1
ATOM 791 O O . ASN A 1 97 ? -28.856 -5.852 8.697 1.00 76.25 97 ASN A O 1
ATOM 795 N N . ALA A 1 98 ? -28.208 -7.188 7.018 1.00 84.19 98 ALA A N 1
ATOM 796 C CA . ALA A 1 98 ? -28.429 -8.435 7.752 1.00 84.19 98 ALA A CA 1
ATOM 797 C C . ALA A 1 98 ? -27.237 -8.843 8.638 1.00 84.19 98 ALA A C 1
ATOM 799 O O . ALA A 1 98 ? -27.343 -9.800 9.407 1.00 84.19 98 ALA A O 1
ATOM 800 N N . LEU A 1 99 ? -26.098 -8.154 8.522 1.00 79.56 99 LEU A N 1
ATOM 801 C CA . LEU A 1 99 ? -24.878 -8.492 9.246 1.00 79.56 99 LEU A CA 1
ATOM 802 C C . LEU A 1 99 ? -24.862 -7.890 10.658 1.00 79.56 99 LEU A C 1
ATOM 804 O O . LEU A 1 99 ? -25.155 -6.714 10.859 1.00 79.56 99 LEU A O 1
ATOM 808 N N . GLU A 1 100 ? -24.441 -8.691 11.639 1.00 85.00 100 GLU A N 1
ATOM 809 C CA . GLU A 1 100 ? -24.102 -8.200 12.980 1.00 85.00 100 GLU A CA 1
ATOM 810 C C . GLU A 1 100 ? -22.922 -7.216 12.916 1.00 85.00 100 GLU A C 1
ATOM 812 O O . GLU A 1 100 ? -22.019 -7.404 12.103 1.00 85.00 100 GLU A O 1
ATOM 817 N N . GLU A 1 101 ? -22.878 -6.218 13.808 1.00 79.69 101 GLU A N 1
ATOM 818 C CA . GLU A 1 101 ? -21.890 -5.114 13.825 1.00 79.69 101 GLU A CA 1
ATOM 819 C C . GLU A 1 101 ? -20.428 -5.571 13.634 1.00 79.69 101 GLU A C 1
ATOM 821 O O . GLU A 1 101 ? -19.631 -4.925 12.951 1.00 79.69 101 GLU A O 1
ATOM 826 N N . ASP A 1 102 ? -20.070 -6.724 14.198 1.00 85.94 102 ASP A N 1
ATOM 827 C CA . ASP A 1 102 ? -18.709 -7.256 14.169 1.00 85.94 102 ASP A CA 1
ATOM 828 C C . ASP A 1 102 ? -18.299 -7.870 12.820 1.00 85.94 102 ASP A C 1
ATOM 830 O O . ASP A 1 102 ? -17.102 -7.957 12.512 1.00 85.94 102 ASP A O 1
ATOM 834 N N . ALA A 1 103 ? -19.261 -8.341 12.022 1.00 87.62 103 ALA A N 1
ATOM 835 C CA . ALA A 1 103 ? -18.982 -9.023 10.762 1.00 87.62 103 ALA A CA 1
ATOM 836 C C . ALA A 1 103 ? -18.437 -8.062 9.686 1.00 87.62 103 ALA A C 1
ATOM 838 O O . ALA A 1 103 ? -17.353 -8.351 9.160 1.00 87.62 103 ALA A O 1
ATOM 839 N N . PRO A 1 104 ? -19.057 -6.892 9.414 1.00 85.75 104 PRO A N 1
ATOM 840 C CA . PRO A 1 104 ? -18.521 -5.900 8.487 1.00 85.75 104 PRO A CA 1
ATOM 841 C C . PRO A 1 104 ? -17.120 -5.431 8.876 1.00 85.75 104 PRO A C 1
ATOM 843 O O . PRO A 1 104 ? -16.265 -5.281 8.007 1.00 85.75 104 PRO A O 1
ATOM 846 N N . ILE A 1 105 ? -16.843 -5.265 10.176 1.00 88.12 105 ILE A N 1
ATOM 847 C CA . ILE A 1 105 ? -15.523 -4.836 10.658 1.00 88.12 105 ILE A CA 1
ATOM 848 C C . ILE A 1 105 ? -14.461 -5.891 10.330 1.00 88.12 105 ILE A C 1
ATOM 850 O O . ILE A 1 105 ? -13.425 -5.567 9.752 1.00 88.12 105 ILE A O 1
ATOM 854 N N . LYS A 1 106 ? -14.701 -7.170 10.648 1.00 90.44 106 LYS A N 1
ATOM 855 C CA . LYS A 1 106 ? -13.752 -8.251 10.320 1.00 90.44 106 LYS A CA 1
ATOM 856 C C . LYS A 1 106 ? -13.541 -8.385 8.814 1.00 90.44 106 LYS A C 1
ATOM 858 O O . LYS A 1 106 ? -12.405 -8.563 8.375 1.00 90.44 106 LYS A O 1
ATOM 863 N N . MET A 1 107 ? -14.614 -8.291 8.027 1.00 89.31 107 MET A N 1
ATOM 864 C CA . MET A 1 107 ? -14.531 -8.333 6.566 1.00 89.31 107 MET A CA 1
ATOM 865 C C . MET A 1 107 ? -13.715 -7.157 6.027 1.00 89.31 107 MET A C 1
ATOM 867 O O . MET A 1 107 ? -12.805 -7.374 5.227 1.00 89.31 107 MET A O 1
ATOM 871 N N . LEU A 1 108 ? -13.958 -5.942 6.525 1.00 89.56 108 LEU A N 1
ATOM 872 C CA . LEU A 1 108 ? -13.190 -4.748 6.181 1.00 89.56 108 LEU A CA 1
ATOM 873 C C . LEU A 1 108 ? -11.699 -4.951 6.461 1.00 89.56 108 LEU A C 1
ATOM 875 O O . LEU A 1 108 ? -10.887 -4.734 5.568 1.00 89.56 108 LEU A O 1
ATOM 879 N N . LEU A 1 109 ? -11.332 -5.409 7.661 1.00 91.50 109 LEU A N 1
ATOM 880 C CA . LEU A 1 109 ? -9.930 -5.634 8.031 1.00 91.50 109 LEU A CA 1
ATOM 881 C C . LEU A 1 109 ? -9.253 -6.672 7.127 1.00 91.50 109 LEU A C 1
ATOM 883 O O . LEU A 1 109 ? -8.148 -6.432 6.640 1.00 91.50 109 LEU A O 1
ATOM 887 N N . ASN A 1 110 ? -9.929 -7.794 6.865 1.00 91.56 110 ASN A N 1
ATOM 888 C CA . ASN A 1 110 ? -9.410 -8.870 6.017 1.00 91.56 110 ASN A CA 1
ATOM 889 C C . ASN A 1 110 ? -9.264 -8.459 4.549 1.00 91.56 110 ASN A C 1
ATOM 891 O O . ASN A 1 110 ? -8.384 -8.969 3.859 1.00 91.56 110 ASN A O 1
ATOM 895 N N . THR A 1 111 ? -10.113 -7.547 4.079 1.00 91.12 111 THR A N 1
ATOM 896 C CA . THR A 1 111 ? -10.085 -7.053 2.697 1.00 91.12 111 THR A CA 1
ATOM 897 C C . THR A 1 111 ? -9.052 -5.936 2.537 1.00 91.12 111 THR A C 1
ATOM 899 O O . THR A 1 111 ? -8.261 -5.931 1.596 1.00 91.12 111 THR A O 1
ATOM 902 N N . ALA A 1 112 ? -9.013 -4.999 3.485 1.00 88.94 112 ALA A N 1
ATOM 903 C CA . ALA A 1 112 ? -8.143 -3.832 3.438 1.00 88.94 112 ALA A CA 1
ATOM 904 C C . ALA A 1 112 ? -6.673 -4.184 3.691 1.00 88.94 112 ALA A C 1
ATOM 906 O O . ALA A 1 112 ? -5.800 -3.662 3.004 1.00 88.94 112 ALA A O 1
ATOM 907 N N . GLY A 1 113 ? -6.384 -5.082 4.636 1.00 89.25 113 GLY A N 1
ATOM 908 C CA . GLY A 1 113 ? -5.013 -5.410 5.036 1.00 89.25 113 GLY A CA 1
ATOM 909 C C . GLY A 1 113 ? -4.086 -5.817 3.887 1.00 89.25 113 GLY A C 1
ATOM 910 O O . GLY A 1 113 ? -3.084 -5.132 3.659 1.00 89.25 113 GLY A O 1
ATOM 911 N N . PRO A 1 114 ? -4.434 -6.848 3.094 1.00 89.88 114 PRO A N 1
ATOM 912 C CA . PRO A 1 114 ? -3.641 -7.252 1.933 1.00 89.88 114 PRO A CA 1
ATOM 913 C C . PRO A 1 114 ? -3.528 -6.154 0.864 1.00 89.88 114 PRO A C 1
ATOM 915 O O . PRO A 1 114 ? -2.552 -6.099 0.112 1.00 89.88 114 PRO A O 1
ATOM 918 N N . VAL A 1 115 ? -4.536 -5.281 0.765 1.00 89.38 115 VAL A N 1
ATOM 919 C CA . VAL A 1 115 ? -4.594 -4.250 -0.271 1.00 89.38 115 VAL A CA 1
ATOM 920 C C . VAL A 1 115 ? -3.744 -3.032 0.074 1.00 89.38 115 VAL A C 1
ATOM 922 O O . VAL A 1 115 ? -3.029 -2.541 -0.796 1.00 89.38 115 VAL A O 1
ATOM 925 N N . ILE A 1 116 ? -3.770 -2.571 1.320 1.00 85.19 116 ILE A N 1
ATOM 926 C CA . ILE A 1 116 ? -3.027 -1.378 1.752 1.00 85.19 116 ILE A CA 1
ATOM 927 C C . ILE A 1 116 ? -1.519 -1.676 1.863 1.00 85.19 116 ILE A C 1
ATOM 929 O O . ILE A 1 116 ? -0.706 -0.762 1.820 1.00 85.19 116 ILE A O 1
ATOM 933 N N . GLY A 1 117 ? -1.124 -2.953 1.948 1.00 84.12 117 GLY A N 1
ATOM 934 C CA . GLY A 1 117 ? 0.291 -3.338 1.989 1.00 84.12 117 GLY A CA 1
ATOM 935 C C . GLY A 1 117 ? 0.946 -3.073 3.345 1.00 84.12 117 GLY A C 1
ATOM 936 O O . GLY A 1 117 ? 2.143 -2.820 3.417 1.00 84.12 117 GLY A O 1
ATOM 937 N N . VAL A 1 118 ? 0.162 -3.117 4.423 1.00 85.88 118 VAL A N 1
ATOM 938 C CA . VAL A 1 118 ? 0.661 -2.983 5.797 1.00 85.88 118 VAL A CA 1
ATOM 939 C C . VAL A 1 118 ? 0.915 -4.345 6.430 1.00 85.88 118 VAL A C 1
ATOM 941 O O . VAL A 1 118 ? 0.364 -5.361 6.011 1.00 85.88 118 VAL A O 1
ATOM 944 N N . SER A 1 119 ? 1.720 -4.362 7.492 1.00 88.75 119 SER A N 1
ATOM 945 C CA . SER A 1 119 ? 1.981 -5.581 8.268 1.00 88.75 119 SER A CA 1
ATOM 946 C C . SER A 1 119 ? 0.776 -6.009 9.123 1.00 88.75 119 SER A C 1
ATOM 948 O O . SER A 1 119 ? 0.571 -7.200 9.381 1.00 88.75 119 SER A O 1
ATOM 950 N N . ARG A 1 120 ? -0.047 -5.040 9.550 1.00 90.25 120 ARG A N 1
ATOM 951 C CA . ARG A 1 120 ? -1.234 -5.259 10.382 1.00 90.25 120 ARG A CA 1
ATOM 952 C C . ARG A 1 120 ? -2.272 -4.157 10.180 1.00 90.25 120 ARG A C 1
ATOM 954 O O . ARG A 1 120 ? -1.924 -2.983 10.045 1.00 90.25 120 ARG A O 1
ATOM 961 N N . VAL A 1 121 ? -3.548 -4.532 10.248 1.00 91.56 121 VAL A N 1
ATOM 962 C CA . VAL A 1 121 ? -4.666 -3.591 10.402 1.00 91.56 121 VAL A CA 1
ATOM 963 C C . VAL A 1 121 ? -5.399 -3.933 11.686 1.00 91.56 121 VAL A C 1
ATOM 965 O O . VAL A 1 121 ? -5.769 -5.088 11.887 1.00 91.56 121 VAL A O 1
ATOM 968 N N . CYS A 1 122 ? -5.616 -2.940 12.542 1.00 89.81 122 CYS A N 1
ATOM 969 C CA . CYS A 1 122 ? -6.282 -3.126 13.825 1.00 89.81 122 CYS A CA 1
ATOM 970 C C . CYS A 1 122 ? -7.535 -2.262 13.906 1.00 89.81 122 CYS A C 1
ATOM 972 O O . CYS A 1 122 ? -7.535 -1.104 13.492 1.00 89.81 122 CYS A O 1
ATOM 974 N N . TYR A 1 123 ? -8.571 -2.810 14.525 1.00 90.06 123 TYR A N 1
ATOM 975 C CA . TYR A 1 123 ? -9.739 -2.065 14.955 1.00 90.06 123 TYR A CA 1
ATOM 976 C C . TYR A 1 123 ? -9.740 -1.967 16.481 1.00 90.06 123 TYR A C 1
ATOM 978 O O . TYR A 1 123 ? -9.783 -2.981 17.193 1.00 90.06 123 TYR A O 1
ATOM 986 N N . TYR A 1 124 ? -9.668 -0.732 16.970 1.00 87.62 124 TYR A N 1
ATOM 987 C CA . TYR A 1 124 ? -9.647 -0.416 18.390 1.00 87.62 124 TYR A CA 1
ATOM 988 C C . TYR A 1 124 ? -11.017 0.091 18.847 1.00 87.62 124 TYR A C 1
ATOM 990 O O . TYR A 1 124 ? -11.622 0.918 18.169 1.00 87.62 124 TYR A O 1
ATOM 998 N N . LYS A 1 125 ? -11.478 -0.377 20.011 1.00 88.19 125 LYS A N 1
ATOM 999 C CA . LYS A 1 125 ? -12.636 0.192 20.719 1.00 88.19 125 LYS A CA 1
ATOM 1000 C C . LYS A 1 125 ? -12.148 0.946 21.955 1.00 88.19 125 LYS A C 1
ATOM 1002 O O . LYS A 1 125 ? -11.165 0.538 22.581 1.00 88.19 125 LYS A O 1
ATOM 1007 N N . PHE A 1 126 ? -12.835 2.026 22.309 1.00 88.31 126 PHE A N 1
ATOM 1008 C CA . PHE A 1 126 ? -12.657 2.664 23.609 1.00 88.31 126 PHE A CA 1
ATOM 1009 C C . PHE A 1 126 ? -13.201 1.756 24.711 1.00 88.31 126 PHE A C 1
ATOM 1011 O O . PHE A 1 126 ? -14.204 1.067 24.540 1.00 88.31 126 PHE A O 1
ATOM 1018 N N . THR A 1 127 ? -12.515 1.740 25.846 1.00 89.12 127 THR A N 1
ATOM 1019 C CA . THR A 1 127 ? -12.928 0.977 27.033 1.00 89.12 127 THR A CA 1
ATOM 1020 C C . THR A 1 127 ? -14.000 1.686 27.864 1.00 89.12 127 THR A C 1
ATOM 1022 O O . THR A 1 127 ? -14.630 1.054 28.707 1.00 89.12 127 THR A O 1
ATOM 1025 N N . THR A 1 128 ? -14.205 2.986 27.643 1.00 88.75 128 THR A N 1
ATOM 1026 C CA . THR A 1 128 ? -15.135 3.862 28.368 1.00 88.75 128 THR A CA 1
ATOM 1027 C C . THR A 1 128 ? -15.687 4.929 27.423 1.00 88.75 128 THR A C 1
ATOM 1029 O O . THR A 1 128 ? -15.024 5.280 26.451 1.00 88.75 128 THR A O 1
ATOM 1032 N N . GLU A 1 129 ? -16.841 5.511 27.750 1.00 86.00 129 GLU A N 1
ATOM 1033 C CA . GLU A 1 129 ? -17.479 6.568 26.940 1.00 86.00 129 GLU A CA 1
ATOM 1034 C C . GLU A 1 129 ? -16.670 7.882 26.890 1.00 86.00 129 GLU A C 1
ATOM 1036 O O . GLU A 1 129 ? -16.687 8.585 25.886 1.00 86.00 129 GLU A O 1
ATOM 1041 N N . ASP A 1 130 ? -15.904 8.216 27.940 1.00 87.81 130 ASP A N 1
ATOM 1042 C CA . ASP A 1 130 ? -15.001 9.381 27.925 1.00 87.81 130 ASP A CA 1
ATOM 1043 C C . ASP A 1 130 ? -13.744 9.082 27.084 1.00 87.81 130 ASP A C 1
ATOM 1045 O O . ASP A 1 130 ? -12.730 8.611 27.607 1.00 87.81 130 ASP A O 1
ATOM 1049 N N . HIS A 1 131 ? -13.802 9.369 25.778 1.00 81.38 131 HIS A N 1
ATOM 1050 C CA . HIS A 1 131 ? -12.728 9.095 24.809 1.00 81.38 131 HIS A CA 1
ATOM 1051 C C . HIS A 1 131 ? -11.364 9.704 25.187 1.00 81.38 131 HIS A C 1
ATOM 1053 O O . HIS A 1 131 ? -10.327 9.177 24.789 1.00 81.38 131 HIS A O 1
ATOM 1059 N N . TYR A 1 132 ? -11.330 10.790 25.969 1.00 79.94 132 TYR A N 1
ATOM 1060 C CA . TYR A 1 132 ? -10.076 11.444 26.369 1.00 79.94 132 TYR A CA 1
ATOM 1061 C C . TYR A 1 132 ? -9.385 10.760 27.549 1.00 79.94 132 TYR A C 1
ATOM 1063 O O . TYR A 1 132 ? -8.185 10.953 27.758 1.00 79.94 132 TYR A O 1
ATOM 1071 N N . LYS A 1 133 ? -10.132 9.971 28.326 1.00 85.69 133 LYS A N 1
ATOM 1072 C CA . LYS A 1 133 ? -9.616 9.202 29.469 1.00 85.69 133 LYS A CA 1
ATOM 1073 C C . LYS A 1 133 ? -9.638 7.696 29.235 1.00 85.69 133 LYS A C 1
ATOM 1075 O O . LYS A 1 133 ? -9.242 6.942 30.120 1.00 85.69 133 LYS A O 1
ATOM 1080 N N . SER A 1 134 ? -10.096 7.270 28.065 1.00 85.94 134 SER A N 1
ATOM 1081 C CA . SER A 1 134 ? -10.288 5.869 27.748 1.00 85.94 134 SER A CA 1
ATOM 1082 C C . SER A 1 134 ? -9.048 5.239 27.130 1.00 85.94 134 SER A C 1
ATOM 1084 O O . SER A 1 134 ? -8.446 5.785 26.204 1.00 85.94 134 SER A O 1
ATOM 1086 N N . ASP A 1 135 ? -8.699 4.048 27.608 1.00 88.69 135 ASP A N 1
ATOM 1087 C CA . ASP A 1 135 ? -7.760 3.188 26.901 1.00 88.69 135 ASP A CA 1
ATOM 1088 C C . ASP A 1 135 ? -8.412 2.659 25.617 1.00 88.69 135 ASP A C 1
ATOM 1090 O O . ASP A 1 135 ? -9.617 2.386 25.582 1.00 88.69 135 ASP A O 1
ATOM 1094 N N . LEU A 1 136 ? -7.599 2.440 24.585 1.00 88.56 136 LEU A N 1
ATOM 1095 C CA . LEU A 1 136 ? -8.011 1.738 23.370 1.00 88.56 136 LEU A CA 1
ATOM 1096 C C . LEU A 1 136 ? -7.655 0.257 23.488 1.00 88.56 136 LEU A C 1
ATOM 1098 O O . LEU A 1 136 ? -6.513 -0.074 23.802 1.00 88.56 136 LEU A O 1
ATOM 1102 N N . ILE A 1 137 ? -8.590 -0.642 23.179 1.00 90.12 137 ILE A N 1
ATOM 1103 C CA . ILE A 1 137 ? -8.342 -2.089 23.128 1.00 90.12 137 ILE A CA 1
ATOM 1104 C C . ILE A 1 137 ? -8.487 -2.625 21.704 1.00 90.12 137 ILE A C 1
ATOM 1106 O O . ILE A 1 137 ? -9.501 -2.403 21.040 1.00 90.12 137 ILE A O 1
ATOM 1110 N N . CYS A 1 138 ? -7.468 -3.349 21.230 1.00 91.31 138 CYS A N 1
ATOM 1111 C CA . CYS A 1 138 ? -7.527 -4.015 19.929 1.00 91.31 138 CYS A CA 1
ATOM 1112 C C . CYS A 1 138 ? -8.572 -5.136 19.987 1.00 91.31 138 CYS A C 1
ATOM 1114 O O . CYS A 1 138 ? -8.361 -6.153 20.652 1.00 91.31 138 CYS A O 1
ATOM 1116 N N . THR A 1 139 ? -9.704 -4.954 19.312 1.00 92.75 139 THR A N 1
ATOM 1117 C CA . THR A 1 139 ? -10.822 -5.911 19.345 1.00 92.75 139 THR A CA 1
ATOM 1118 C C . THR A 1 139 ? -10.740 -6.881 18.171 1.00 92.75 139 THR A C 1
ATOM 1120 O O . THR A 1 139 ? -10.903 -8.093 18.338 1.00 92.75 139 THR A O 1
ATOM 1123 N N . TYR A 1 140 ? -10.409 -6.355 16.991 1.00 93.75 140 TYR A N 1
ATOM 1124 C CA . TYR A 1 140 ? -10.213 -7.125 15.769 1.00 93.75 140 TYR A CA 1
ATOM 1125 C C . TYR A 1 140 ? -8.918 -6.717 15.092 1.00 93.75 140 TYR A C 1
ATOM 1127 O O . TYR A 1 140 ? -8.510 -5.560 15.160 1.00 93.75 140 TYR A O 1
ATOM 1135 N N . GLU A 1 141 ? -8.283 -7.666 14.418 1.00 94.25 141 GLU A N 1
ATOM 1136 C CA . GLU A 1 141 ? -7.090 -7.393 13.632 1.00 94.25 141 GLU A CA 1
ATOM 1137 C C . GLU A 1 141 ? -6.978 -8.359 12.455 1.00 94.25 141 GLU A C 1
ATOM 1139 O O . GLU A 1 141 ? -7.412 -9.511 12.534 1.00 94.25 141 GLU A O 1
ATOM 1144 N N . TRP A 1 142 ? -6.360 -7.872 11.385 1.00 95.75 142 TRP A N 1
ATOM 1145 C CA . TRP A 1 142 ? -5.783 -8.685 10.324 1.00 95.75 142 TRP A CA 1
ATOM 1146 C C . TRP A 1 142 ? -4.261 -8.597 10.435 1.00 95.75 142 TRP A C 1
ATOM 1148 O O . TRP A 1 142 ? -3.717 -7.503 10.599 1.00 95.75 142 TRP A O 1
ATOM 1158 N N . CYS A 1 143 ? -3.578 -9.737 10.347 1.00 94.12 143 CYS A N 1
ATOM 1159 C CA . CYS A 1 143 ? -2.120 -9.823 10.411 1.00 94.12 143 CYS A CA 1
ATOM 1160 C C . CYS A 1 143 ? -1.566 -10.404 9.110 1.00 94.12 143 CYS A C 1
ATOM 1162 O O . CYS A 1 143 ? -2.062 -11.419 8.615 1.00 94.12 143 CYS A O 1
ATOM 1164 N N . GLY A 1 144 ? -0.498 -9.792 8.602 1.00 91.69 144 GLY A N 1
ATOM 1165 C CA . GLY A 1 144 ? 0.306 -10.362 7.532 1.00 91.69 144 GLY A CA 1
ATOM 1166 C C . GLY A 1 144 ? 1.022 -11.648 7.961 1.00 91.69 144 GLY A C 1
ATOM 1167 O O . GLY A 1 144 ? 1.086 -12.015 9.139 1.00 91.69 144 GLY A O 1
ATOM 1168 N N . LYS A 1 145 ? 1.594 -12.358 6.987 1.00 92.62 145 LYS A N 1
ATOM 1169 C CA . LYS A 1 145 ? 2.335 -13.599 7.243 1.00 92.62 145 LYS A CA 1
ATOM 1170 C C . LYS A 1 145 ? 3.544 -13.323 8.149 1.00 92.62 145 LYS A C 1
ATOM 1172 O O . LYS A 1 145 ? 4.377 -12.490 7.820 1.00 92.62 145 LYS A O 1
ATOM 1177 N N . GLY A 1 146 ? 3.652 -14.055 9.259 1.00 90.38 146 GLY A N 1
ATOM 1178 C CA . GLY A 1 146 ? 4.765 -13.923 10.214 1.00 90.38 146 GLY A CA 1
ATOM 1179 C C . GLY A 1 146 ? 4.630 -12.766 11.213 1.00 90.38 146 GLY A C 1
ATOM 1180 O O . GLY A 1 146 ? 5.552 -12.524 11.987 1.00 90.38 146 GLY A O 1
ATOM 1181 N N . VAL A 1 147 ? 3.492 -12.066 11.222 1.00 89.75 147 VAL A N 1
ATOM 1182 C CA . VAL A 1 147 ? 3.223 -10.952 12.136 1.00 89.75 147 VAL A CA 1
ATOM 1183 C C . VAL A 1 147 ? 2.469 -11.457 13.372 1.00 89.75 147 VAL A C 1
ATOM 1185 O O . VAL A 1 147 ? 1.425 -12.097 13.255 1.00 89.75 147 VAL A O 1
ATOM 1188 N N . SER A 1 148 ? 2.985 -11.160 14.567 1.00 90.62 148 SER A N 1
ATOM 1189 C CA . SER A 1 148 ? 2.404 -11.621 15.839 1.00 90.62 148 SER A CA 1
ATOM 1190 C C . SER A 1 148 ? 1.101 -10.892 16.189 1.00 90.62 148 SER A C 1
ATOM 1192 O O . SER A 1 148 ? 1.068 -9.671 16.102 1.00 90.62 148 SER A O 1
ATOM 1194 N N . PRO A 1 149 ? 0.052 -11.565 16.685 1.00 91.62 149 PRO A N 1
ATOM 1195 C CA . PRO A 1 149 ? -1.189 -10.891 17.056 1.00 91.62 149 PRO A CA 1
ATOM 1196 C C . PRO A 1 149 ? -1.029 -9.917 18.243 1.00 91.62 149 PRO A C 1
ATOM 1198 O O . PRO A 1 149 ? -0.203 -10.092 19.155 1.00 91.62 149 PRO A O 1
ATOM 1201 N N . THR A 1 150 ? -1.859 -8.874 18.234 1.00 89.12 150 THR A N 1
ATOM 1202 C CA . THR A 1 150 ? -2.029 -7.874 19.303 1.00 89.12 150 THR A CA 1
ATOM 1203 C C . THR A 1 150 ? -3.459 -7.743 19.797 1.00 89.12 150 THR A C 1
ATOM 1205 O O . THR A 1 150 ? -3.722 -6.890 20.646 1.00 89.12 150 THR A O 1
ATOM 1208 N N . LYS A 1 151 ? -4.383 -8.586 19.342 1.00 92.38 151 LYS A N 1
ATOM 1209 C CA . LYS A 1 151 ? -5.750 -8.618 19.855 1.00 92.38 151 LYS A CA 1
ATOM 1210 C C . LYS A 1 151 ? -5.756 -8.674 21.389 1.00 92.38 151 LYS A C 1
ATOM 1212 O O . LYS A 1 151 ? -5.027 -9.452 22.000 1.00 92.38 151 LYS A O 1
ATOM 1217 N N . GLY A 1 152 ? -6.553 -7.807 22.007 1.00 91.44 152 GLY A N 1
ATOM 1218 C CA . GLY A 1 152 ? -6.637 -7.621 23.458 1.00 91.44 152 GLY A CA 1
ATOM 1219 C C . GLY A 1 152 ? -5.577 -6.693 24.063 1.00 91.44 152 GLY A C 1
ATOM 1220 O O . GLY A 1 152 ? -5.699 -6.322 25.229 1.00 91.44 152 GLY A O 1
ATOM 1221 N N . THR A 1 153 ? -4.564 -6.273 23.299 1.00 89.31 153 THR A N 1
ATOM 1222 C CA . THR A 1 153 ? -3.573 -5.293 23.772 1.00 89.31 153 THR A CA 1
ATOM 1223 C C . THR A 1 153 ? -4.243 -3.940 23.977 1.00 89.31 153 THR A C 1
ATOM 1225 O O . THR A 1 153 ? -5.067 -3.516 23.159 1.00 89.31 153 THR A O 1
ATOM 1228 N N . LYS A 1 154 ? -3.867 -3.266 25.067 1.00 89.38 154 LYS A N 1
ATOM 1229 C CA . LYS A 1 154 ? -4.357 -1.935 25.419 1.00 89.38 154 LYS A CA 1
ATOM 1230 C C . LYS A 1 154 ? -3.329 -0.865 25.076 1.00 89.38 154 LYS A C 1
ATOM 1232 O O . LYS A 1 154 ? -2.155 -1.003 25.418 1.00 89.38 154 LYS A O 1
ATOM 1237 N N . ILE A 1 155 ? -3.791 0.208 24.448 1.00 84.94 155 ILE A N 1
ATOM 1238 C CA . ILE A 1 155 ? -3.051 1.459 24.309 1.00 84.94 155 ILE A CA 1
ATOM 1239 C C . ILE A 1 155 ? -3.562 2.392 25.412 1.00 84.94 155 ILE A C 1
ATOM 1241 O O . ILE A 1 155 ? -4.753 2.717 25.405 1.00 84.94 155 ILE A O 1
ATOM 1245 N N . PRO A 1 156 ? -2.697 2.823 26.347 1.00 86.56 156 PRO A N 1
ATOM 1246 C CA . PRO A 1 156 ? -3.105 3.706 27.431 1.00 86.56 156 PRO A CA 1
ATOM 1247 C C . PRO A 1 156 ? -3.703 5.016 26.912 1.00 86.56 156 PRO A C 1
ATOM 1249 O O . PRO A 1 156 ? -3.184 5.582 25.946 1.00 86.56 156 PRO A O 1
ATOM 1252 N N . ALA A 1 157 ? -4.710 5.554 27.603 1.00 86.88 157 ALA A N 1
ATOM 1253 C CA . ALA A 1 157 ? -5.383 6.811 27.258 1.00 86.88 157 ALA A CA 1
ATOM 1254 C C . ALA A 1 157 ? -4.404 7.970 26.996 1.00 86.88 157 ALA A C 1
ATOM 1256 O O . ALA A 1 157 ? -4.561 8.744 26.049 1.00 86.88 157 ALA A O 1
ATOM 1257 N N . LYS A 1 158 ? -3.330 8.045 27.802 1.00 84.25 158 LYS A N 1
ATOM 1258 C CA . LYS A 1 158 ? -2.272 9.055 27.653 1.00 84.25 158 LYS A CA 1
ATOM 1259 C C . LYS A 1 158 ? -1.639 9.030 26.261 1.00 84.25 158 LYS A C 1
ATOM 1261 O O . LYS A 1 158 ? -1.337 10.092 25.742 1.00 84.25 158 LYS A O 1
ATOM 1266 N N . LEU A 1 159 ? -1.470 7.852 25.667 1.00 80.69 159 LEU A N 1
ATOM 1267 C CA . LEU A 1 159 ? -0.907 7.698 24.331 1.00 80.69 159 LEU A CA 1
ATOM 1268 C C . LEU A 1 159 ? -2.006 7.789 23.256 1.00 80.69 159 LEU A C 1
ATOM 1270 O O . LEU A 1 159 ? -1.827 8.459 22.241 1.00 80.69 159 LEU A O 1
ATOM 1274 N N . ALA A 1 160 ? -3.171 7.183 23.509 1.00 82.31 160 ALA A N 1
ATOM 1275 C CA . ALA A 1 160 ? -4.316 7.186 22.598 1.00 82.31 160 ALA A CA 1
ATOM 1276 C C . ALA A 1 160 ? -4.767 8.606 22.207 1.00 82.31 160 ALA A C 1
ATOM 1278 O O . ALA A 1 160 ? -5.045 8.855 21.036 1.00 82.31 160 ALA A O 1
ATOM 1279 N N . LYS A 1 161 ? -4.752 9.570 23.141 1.00 82.06 161 LYS A N 1
ATOM 1280 C CA . LYS A 1 161 ? -5.153 10.971 22.890 1.00 82.06 161 LYS A CA 1
ATOM 1281 C C . LYS A 1 161 ? -4.415 11.640 21.718 1.00 82.06 161 LYS A C 1
ATOM 1283 O O . LYS A 1 161 ? -4.969 12.532 21.083 1.00 82.06 161 LYS A O 1
ATOM 1288 N N . HIS A 1 162 ? -3.187 11.209 21.414 1.00 78.44 162 HIS A N 1
ATOM 1289 C CA . HIS A 1 162 ? -2.383 11.753 20.312 1.00 78.44 162 HIS A CA 1
ATOM 1290 C C . HIS A 1 162 ? -2.807 11.227 18.935 1.00 78.44 162 HIS A C 1
ATOM 1292 O O . HIS A 1 162 ? -2.456 11.802 17.907 1.00 78.44 162 HIS A O 1
ATOM 1298 N N . PHE A 1 163 ? -3.564 10.134 18.920 1.00 73.75 163 PHE A N 1
ATOM 1299 C CA . PHE A 1 163 ? -3.930 9.376 17.733 1.00 73.75 163 PHE A CA 1
ATOM 1300 C C . PHE A 1 163 ? -5.383 9.595 17.307 1.00 73.75 163 PHE A C 1
ATOM 1302 O O . PHE A 1 163 ? -5.709 9.424 16.141 1.00 73.75 163 PHE A O 1
ATOM 1309 N N . ILE A 1 164 ? -6.243 10.034 18.225 1.00 71.19 164 ILE A N 1
ATOM 1310 C CA . ILE A 1 164 ? -7.690 10.142 17.997 1.00 71.19 164 ILE A CA 1
ATOM 1311 C C . ILE A 1 164 ? -8.053 11.290 17.037 1.00 71.19 164 ILE A C 1
ATOM 1313 O O . ILE A 1 164 ? -9.066 11.219 16.364 1.00 71.19 164 ILE A O 1
ATOM 1317 N N . GLN A 1 165 ? -7.230 12.331 16.887 1.00 67.94 165 GLN A N 1
ATOM 1318 C CA . GLN A 1 165 ? -7.601 13.540 16.124 1.00 67.94 165 GLN A CA 1
ATOM 1319 C C . GLN A 1 165 ? -7.583 13.403 14.587 1.00 67.94 165 GLN A C 1
ATOM 1321 O O . GLN A 1 165 ? -7.750 14.403 13.893 1.00 67.94 165 GLN A O 1
ATOM 1326 N N . LYS A 1 166 ? -7.330 12.214 14.031 1.00 66.25 166 LYS A N 1
ATOM 1327 C CA . LYS A 1 166 ? -7.205 12.008 12.579 1.00 66.25 166 LYS A CA 1
ATOM 1328 C C . LYS A 1 166 ? -8.185 10.949 12.095 1.00 66.25 166 LYS A C 1
ATOM 1330 O O . LYS A 1 166 ? -8.292 9.907 12.730 1.00 66.25 166 LYS A O 1
ATOM 1335 N N . ASP A 1 167 ? -8.810 11.175 10.941 1.00 66.00 167 ASP A N 1
ATOM 1336 C CA . ASP A 1 167 ? -9.783 10.244 10.343 1.00 66.00 167 ASP A CA 1
ATOM 1337 C C . ASP A 1 167 ? -9.161 8.871 10.034 1.00 66.00 167 ASP A C 1
ATOM 1339 O O . ASP A 1 167 ? -9.748 7.819 10.282 1.00 66.00 167 ASP A O 1
ATOM 1343 N N . SER A 1 168 ? -7.927 8.872 9.526 1.00 69.12 168 SER A N 1
ATOM 1344 C CA . SER A 1 168 ? -7.111 7.672 9.335 1.00 69.12 168 SER A CA 1
ATOM 1345 C C . SER A 1 168 ? -5.637 8.040 9.190 1.00 69.12 168 SER A C 1
ATOM 1347 O O . SER A 1 168 ? -5.306 9.159 8.787 1.00 69.12 168 SER A O 1
ATOM 1349 N N . PHE A 1 169 ? -4.733 7.126 9.544 1.00 74.56 169 PHE A N 1
ATOM 1350 C CA . PHE A 1 169 ? -3.301 7.294 9.290 1.00 74.56 169 PHE A CA 1
ATOM 1351 C C . PHE A 1 169 ? -2.546 5.968 9.403 1.00 74.56 169 PHE A C 1
ATOM 1353 O O . PHE A 1 169 ? -2.950 5.040 10.106 1.00 74.56 169 PHE A O 1
ATOM 1360 N N . ILE A 1 170 ? -1.420 5.904 8.694 1.00 79.69 170 ILE A N 1
ATOM 1361 C CA . ILE A 1 170 ? -0.441 4.827 8.807 1.00 79.69 170 ILE A CA 1
ATOM 1362 C C . ILE A 1 170 ? 0.619 5.268 9.819 1.00 79.69 170 ILE A C 1
ATOM 1364 O O . ILE A 1 170 ? 1.244 6.317 9.657 1.00 79.69 170 ILE A O 1
ATOM 1368 N N . LEU A 1 171 ? 0.811 4.466 10.861 1.00 82.56 171 LEU A N 1
ATOM 1369 C CA . LEU A 1 171 ? 1.852 4.635 11.863 1.00 82.56 171 LEU A CA 1
ATOM 1370 C C . LEU A 1 171 ? 3.015 3.694 11.590 1.00 82.56 171 LEU A C 1
ATOM 1372 O O . LEU A 1 171 ? 2.901 2.491 11.799 1.00 82.56 171 LEU A O 1
ATOM 1376 N N . THR A 1 172 ? 4.155 4.256 11.217 1.00 86.44 172 THR A N 1
ATOM 1377 C CA . THR A 1 172 ? 5.467 3.645 11.473 1.00 86.44 172 THR A CA 1
ATOM 1378 C C . THR A 1 172 ? 5.974 4.059 12.861 1.00 86.44 172 THR A C 1
ATOM 1380 O O . THR A 1 172 ? 5.538 5.108 13.365 1.00 86.44 172 THR A O 1
ATOM 1383 N N . PRO A 1 173 ? 6.920 3.323 13.474 1.00 83.62 173 PRO A N 1
ATOM 1384 C CA . PRO A 1 173 ? 7.559 3.739 14.724 1.00 83.62 173 PRO A CA 1
ATOM 1385 C C . PRO A 1 173 ? 8.083 5.185 14.679 1.00 83.62 173 PRO A C 1
ATOM 1387 O O . PRO A 1 173 ? 7.864 5.968 15.605 1.00 83.62 173 PRO A O 1
ATOM 1390 N N . GLU A 1 174 ? 8.694 5.586 13.563 1.00 85.31 174 GLU A N 1
ATOM 1391 C CA . GLU A 1 174 ? 9.235 6.932 13.359 1.00 85.31 174 GLU A CA 1
ATOM 1392 C C . GLU A 1 174 ? 8.127 7.987 13.318 1.00 85.31 174 GLU A C 1
ATOM 1394 O O . GLU A 1 174 ? 8.252 9.055 13.924 1.00 85.31 174 GLU A O 1
ATOM 1399 N N . SER A 1 175 ? 7.038 7.708 12.598 1.00 84.88 175 SER A N 1
ATOM 1400 C CA . SER A 1 175 ? 5.903 8.629 12.496 1.00 84.88 175 SER A CA 1
ATOM 1401 C C . SER A 1 175 ? 5.145 8.763 13.821 1.00 84.88 175 SER A C 1
ATOM 1403 O O . SER A 1 175 ? 4.742 9.871 14.174 1.00 84.88 175 SER A O 1
ATOM 1405 N N . ALA A 1 176 ? 5.035 7.678 14.597 1.00 82.81 176 ALA A N 1
ATOM 1406 C CA . ALA A 1 176 ? 4.394 7.675 15.908 1.00 82.81 176 ALA A CA 1
ATOM 1407 C C . ALA A 1 176 ? 5.118 8.623 16.876 1.00 82.81 176 ALA A C 1
ATOM 1409 O O . ALA A 1 176 ? 4.489 9.468 17.511 1.00 82.81 176 ALA A O 1
ATOM 1410 N N . ILE A 1 177 ? 6.454 8.568 16.910 1.00 83.62 177 ILE A N 1
ATOM 1411 C CA . ILE A 1 177 ? 7.282 9.446 17.754 1.00 83.62 177 ILE A CA 1
ATOM 1412 C C . ILE A 1 177 ? 7.127 10.925 17.365 1.00 83.62 177 ILE A C 1
ATOM 1414 O O . ILE A 1 177 ? 7.141 11.801 18.230 1.00 83.62 177 ILE A O 1
ATOM 1418 N N . LYS A 1 178 ? 6.979 11.227 16.068 1.00 84.75 178 LYS A N 1
ATOM 1419 C CA . LYS A 1 178 ? 6.819 12.609 15.583 1.00 84.75 178 LYS A CA 1
ATOM 1420 C C . LYS A 1 178 ? 5.497 13.240 16.027 1.00 84.75 178 LYS A C 1
ATOM 1422 O O . LYS A 1 178 ? 5.470 14.449 16.262 1.00 84.75 178 LYS A O 1
ATOM 1427 N N . ILE A 1 179 ? 4.438 12.437 16.140 1.00 80.50 179 ILE A N 1
ATOM 1428 C CA . ILE A 1 179 ? 3.096 12.885 16.544 1.00 80.50 179 ILE A CA 1
ATOM 1429 C C . ILE A 1 179 ? 3.047 13.227 18.042 1.00 80.50 179 ILE A C 1
ATOM 1431 O O . ILE A 1 179 ? 2.315 14.132 18.441 1.00 80.50 179 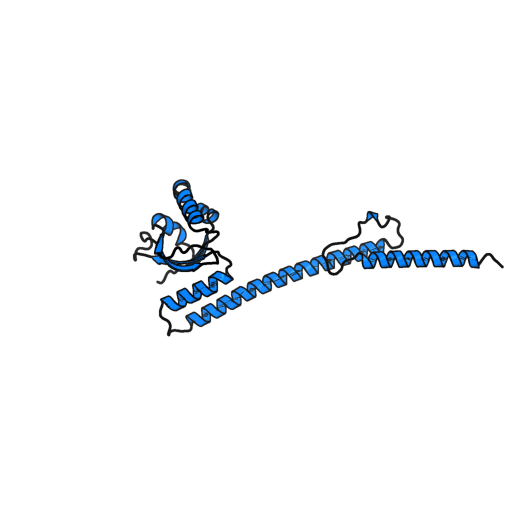ILE A O 1
ATOM 1435 N N . ILE A 1 180 ? 3.860 12.563 18.866 1.00 79.56 180 ILE A N 1
ATOM 1436 C CA . ILE A 1 180 ? 3.948 12.846 20.303 1.00 79.56 180 ILE A CA 1
ATOM 1437 C C . ILE A 1 180 ? 4.537 14.244 20.542 1.00 79.56 180 ILE A C 1
ATOM 1439 O O . ILE A 1 180 ? 5.478 14.678 19.865 1.00 79.56 180 ILE A O 1
ATOM 1443 N N . LEU A 1 181 ? 3.997 14.961 21.532 1.00 74.12 181 LEU A N 1
ATOM 1444 C CA . LEU A 1 181 ? 4.471 16.288 21.929 1.00 74.12 181 LEU A CA 1
ATOM 1445 C C . LEU A 1 181 ? 5.893 16.215 22.501 1.00 74.12 181 LEU A C 1
ATOM 1447 O O . LEU A 1 181 ? 6.220 15.315 23.270 1.00 74.12 181 LEU A O 1
ATOM 1451 N N . VAL A 1 182 ? 6.741 17.194 22.160 1.00 77.69 182 VAL A N 1
ATOM 1452 C CA . VAL A 1 182 ? 8.182 17.213 22.500 1.00 77.69 182 VAL A CA 1
ATOM 1453 C C . VAL A 1 182 ? 8.498 16.856 23.965 1.00 77.69 182 VAL A C 1
ATOM 1455 O O . VAL A 1 182 ? 9.405 16.046 24.160 1.00 77.69 182 VAL A O 1
ATOM 1458 N N . PRO A 1 183 ? 7.774 17.363 24.985 1.00 74.25 183 PRO A N 1
ATOM 1459 C CA . PRO A 1 183 ? 8.073 17.041 26.383 1.00 74.25 183 PRO A CA 1
ATOM 1460 C C . PRO A 1 183 ? 7.880 15.557 26.741 1.00 74.25 183 PRO A C 1
ATOM 1462 O O . PRO A 1 183 ? 8.545 15.052 27.640 1.00 74.25 183 PRO A O 1
ATOM 1465 N N . GLU A 1 184 ? 6.985 14.852 26.044 1.00 73.94 184 GLU A N 1
ATOM 1466 C CA . GLU A 1 184 ? 6.588 13.464 26.335 1.00 73.94 184 GLU A CA 1
ATOM 1467 C C . GLU A 1 184 ? 7.357 12.441 25.470 1.00 73.94 184 GLU A C 1
ATOM 1469 O O . GLU A 1 184 ? 7.408 11.250 25.794 1.00 73.94 184 GLU A O 1
ATOM 1474 N N . ARG A 1 185 ? 8.033 12.904 24.403 1.00 79.06 185 ARG A N 1
ATOM 1475 C CA . ARG A 1 185 ? 8.695 12.050 23.397 1.00 79.06 185 ARG A CA 1
ATOM 1476 C C . ARG A 1 185 ? 9.706 11.072 23.976 1.00 79.06 185 ARG A C 1
ATOM 1478 O O . ARG A 1 185 ? 9.758 9.941 23.513 1.00 79.06 185 ARG A O 1
ATOM 1485 N N . ASN A 1 186 ? 10.523 11.472 24.948 1.00 77.38 186 ASN A N 1
ATOM 1486 C CA . ASN A 1 186 ? 11.622 10.619 25.416 1.00 77.38 186 ASN A CA 1
ATOM 1487 C C . ASN A 1 186 ? 11.119 9.375 26.163 1.00 77.38 186 ASN A C 1
ATOM 1489 O O . ASN A 1 186 ? 11.607 8.276 25.907 1.00 77.38 186 ASN A O 1
ATOM 1493 N N . SER A 1 187 ? 10.121 9.528 27.039 1.00 77.06 187 SER A N 1
ATOM 1494 C CA . SER A 1 187 ? 9.513 8.398 27.754 1.00 77.06 187 SER A CA 1
ATOM 1495 C C . SER A 1 187 ? 8.666 7.515 26.837 1.00 77.06 187 SER A C 1
ATOM 1497 O O . SER A 1 187 ? 8.653 6.297 26.992 1.00 77.06 187 SER A O 1
ATOM 1499 N N . GLU A 1 188 ? 7.971 8.112 25.867 1.00 79.62 188 GLU A N 1
ATOM 1500 C CA . GLU A 1 188 ? 7.044 7.380 24.996 1.00 79.62 188 GLU A CA 1
ATOM 1501 C C . GLU A 1 188 ? 7.743 6.714 23.805 1.00 79.62 188 GLU A C 1
ATOM 1503 O O . GLU A 1 188 ? 7.309 5.655 23.354 1.00 79.62 188 GLU A O 1
ATOM 1508 N N . LYS A 1 189 ? 8.881 7.256 23.353 1.00 83.50 189 LYS A N 1
ATOM 1509 C CA . LYS A 1 189 ? 9.725 6.640 22.321 1.00 83.50 189 LYS A CA 1
ATOM 1510 C C . LYS A 1 189 ? 10.154 5.230 22.711 1.00 83.50 189 LYS A C 1
ATOM 1512 O O . LYS A 1 189 ? 10.036 4.324 21.895 1.00 83.50 189 LYS A O 1
ATOM 1517 N N . LEU A 1 190 ? 10.615 5.040 23.950 1.00 82.81 190 LEU A N 1
ATOM 1518 C CA . LEU A 1 190 ? 11.046 3.724 24.427 1.00 82.81 190 LEU A CA 1
ATOM 1519 C C . LEU A 1 190 ? 9.884 2.722 24.417 1.00 82.81 190 LEU A C 1
ATOM 1521 O O . LEU A 1 190 ? 10.050 1.584 23.989 1.00 82.81 190 LEU A O 1
ATOM 1525 N N . LEU A 1 191 ? 8.694 3.160 24.835 1.00 81.88 191 LEU A N 1
ATOM 1526 C CA . LEU A 1 191 ? 7.495 2.326 24.820 1.00 81.88 191 LEU A CA 1
ATOM 1527 C C . LEU A 1 191 ? 7.109 1.914 23.390 1.00 81.88 191 LEU A C 1
ATOM 1529 O O . LEU A 1 191 ? 6.844 0.738 23.151 1.00 81.88 191 LEU A O 1
ATOM 1533 N N . ILE A 1 192 ? 7.110 2.858 22.442 1.00 83.06 192 ILE A N 1
ATOM 1534 C CA . ILE A 1 192 ? 6.783 2.593 21.033 1.00 83.06 192 ILE A CA 1
ATOM 1535 C C . ILE A 1 192 ? 7.777 1.611 20.416 1.00 83.06 192 ILE A C 1
ATOM 1537 O O . ILE A 1 192 ? 7.348 0.633 19.807 1.00 83.06 192 ILE A O 1
ATOM 1541 N N . SER A 1 193 ? 9.082 1.839 20.593 1.00 84.44 193 SER A N 1
ATOM 1542 C CA . SER A 1 193 ? 10.123 0.950 20.066 1.00 84.44 193 SER A CA 1
ATOM 1543 C C . SER A 1 193 ? 9.988 -0.466 20.626 1.00 84.44 193 SER A C 1
ATOM 1545 O O . SER A 1 193 ? 9.954 -1.419 19.853 1.00 84.44 193 SER A O 1
ATOM 1547 N N . ASN A 1 194 ? 9.788 -0.607 21.940 1.00 83.19 194 ASN A N 1
ATOM 1548 C CA . ASN A 1 194 ? 9.615 -1.916 22.573 1.00 83.19 194 ASN A CA 1
ATOM 1549 C C . ASN A 1 194 ? 8.380 -2.660 22.042 1.00 83.19 194 ASN A C 1
ATOM 1551 O O . ASN A 1 194 ? 8.438 -3.866 21.817 1.00 83.19 194 ASN A O 1
ATOM 1555 N N . ILE A 1 195 ? 7.259 -1.958 21.833 1.00 80.81 195 ILE A N 1
ATOM 1556 C CA . ILE A 1 195 ? 6.049 -2.561 21.255 1.00 80.81 195 ILE A CA 1
ATOM 1557 C C . ILE A 1 195 ? 6.299 -2.976 19.803 1.00 80.81 195 ILE A C 1
ATOM 1559 O O . ILE A 1 195 ? 5.889 -4.070 19.411 1.00 80.81 195 ILE A O 1
ATOM 1563 N N . ALA A 1 196 ? 6.958 -2.123 19.015 1.00 84.06 196 ALA A N 1
ATOM 1564 C CA . ALA A 1 196 ? 7.214 -2.384 17.606 1.00 84.06 196 ALA A CA 1
ATOM 1565 C C . ALA A 1 196 ? 8.107 -3.616 17.411 1.00 84.06 196 ALA A C 1
ATOM 1567 O O . ALA A 1 196 ? 7.741 -4.527 16.670 1.00 84.06 196 ALA A O 1
ATOM 1568 N N . GLU A 1 197 ? 9.216 -3.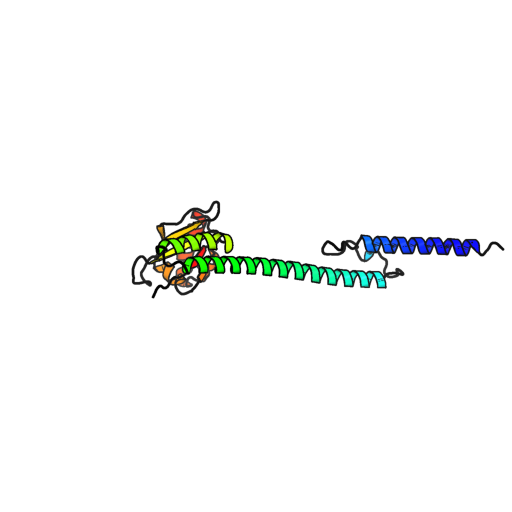688 18.149 1.00 85.56 197 GLU A N 1
ATOM 1569 C CA . GLU A 1 197 ? 10.144 -4.821 18.121 1.00 85.56 197 GLU A CA 1
ATOM 1570 C C . GLU A 1 197 ? 9.481 -6.104 18.630 1.00 85.56 197 GLU A C 1
ATOM 1572 O O . GLU A 1 197 ? 9.470 -7.118 17.932 1.00 85.56 197 GLU A O 1
ATOM 1577 N N . ALA A 1 198 ? 8.838 -6.059 19.805 1.00 83.44 198 ALA A N 1
ATOM 1578 C CA . ALA A 1 198 ? 8.208 -7.239 20.403 1.00 83.44 198 ALA A CA 1
ATOM 1579 C C . ALA A 1 198 ? 7.089 -7.836 19.534 1.00 83.44 198 ALA A C 1
ATOM 1581 O O . ALA A 1 198 ? 6.724 -9.004 19.694 1.00 83.44 198 ALA A O 1
ATOM 1582 N N . LYS A 1 199 ? 6.503 -7.035 18.637 1.00 80.56 199 LYS A N 1
ATOM 1583 C CA . LYS A 1 199 ? 5.390 -7.439 17.772 1.00 80.56 199 LYS A CA 1
ATOM 1584 C C . LYS A 1 199 ? 5.755 -7.514 16.292 1.00 80.56 199 LYS A C 1
ATOM 1586 O O . LYS A 1 199 ? 4.840 -7.754 15.501 1.00 80.56 199 LYS A O 1
ATOM 1591 N N . ASN A 1 200 ? 7.036 -7.358 15.948 1.00 82.25 200 ASN A N 1
ATOM 1592 C CA . ASN A 1 200 ? 7.555 -7.338 14.579 1.00 82.25 200 ASN A CA 1
ATOM 1593 C C . ASN A 1 200 ? 6.727 -6.422 13.655 1.00 82.25 200 ASN A C 1
ATOM 1595 O O . ASN A 1 200 ? 6.171 -6.859 12.648 1.00 82.25 200 ASN A O 1
ATOM 1599 N N . LEU A 1 201 ? 6.540 -5.175 14.088 1.00 78.38 201 LEU A N 1
ATOM 1600 C CA . LEU A 1 201 ? 5.697 -4.186 13.423 1.00 78.38 201 LEU A CA 1
ATOM 1601 C C . LEU A 1 201 ? 6.527 -3.239 12.561 1.00 78.38 201 LEU A C 1
ATOM 1603 O O . LEU A 1 201 ? 7.334 -2.474 13.082 1.00 78.38 201 LEU A O 1
ATOM 1607 N N . GLU A 1 202 ? 6.237 -3.217 11.264 1.00 82.56 202 GLU A N 1
ATOM 1608 C CA . GLU A 1 202 ? 6.778 -2.210 10.342 1.00 82.56 202 GLU A CA 1
ATOM 1609 C C . GLU A 1 202 ? 5.860 -0.984 10.268 1.00 82.56 202 GLU A C 1
ATOM 1611 O O . GLU A 1 202 ? 6.297 0.165 10.331 1.00 82.56 202 GLU A O 1
ATOM 1616 N N . SER A 1 203 ? 4.555 -1.234 10.160 1.00 82.00 203 SER A N 1
ATOM 1617 C CA . SER A 1 203 ? 3.532 -0.196 10.086 1.00 82.00 203 SER A CA 1
ATOM 1618 C C . SER A 1 203 ? 2.165 -0.708 10.538 1.00 82.00 203 SER A C 1
ATOM 1620 O O . SER A 1 203 ? 1.836 -1.887 10.360 1.00 82.00 203 SER A O 1
ATOM 1622 N N . ILE A 1 204 ? 1.364 0.191 11.113 1.00 77.38 204 ILE A N 1
ATOM 1623 C CA . ILE A 1 204 ? -0.021 -0.049 11.532 1.00 77.38 204 ILE A CA 1
ATOM 1624 C C . ILE A 1 204 ? -0.925 0.938 10.804 1.00 77.38 204 ILE A C 1
ATOM 1626 O O . ILE A 1 204 ? -0.715 2.145 10.894 1.00 77.38 204 ILE A O 1
ATOM 1630 N N . PHE A 1 205 ? -1.971 0.447 10.146 1.00 76.44 205 PHE A N 1
ATOM 1631 C CA . PHE A 1 205 ? -3.065 1.309 9.706 1.00 76.44 205 PHE A CA 1
ATOM 1632 C C . PHE A 1 205 ? -4.114 1.432 10.813 1.00 76.44 205 PHE A C 1
ATOM 1634 O O . PHE A 1 205 ? -4.631 0.419 11.295 1.00 76.44 205 PHE A O 1
ATOM 1641 N N . MET A 1 206 ? -4.410 2.668 11.216 1.00 70.62 206 MET A N 1
ATOM 1642 C CA . MET A 1 206 ? -5.434 2.982 12.208 1.00 70.62 206 MET A CA 1
ATOM 1643 C C . MET A 1 206 ? -6.593 3.742 11.566 1.00 70.62 206 MET A C 1
ATOM 1645 O O . MET A 1 206 ? -6.389 4.744 10.878 1.00 70.62 206 MET A O 1
ATOM 1649 N N . LEU A 1 207 ? -7.806 3.266 11.843 1.00 65.94 207 LEU A N 1
ATOM 1650 C CA . LEU A 1 207 ? -9.063 3.929 11.514 1.00 65.94 207 LEU A CA 1
ATOM 1651 C C . LEU A 1 207 ? -9.715 4.414 12.806 1.00 65.94 207 LEU A C 1
ATOM 1653 O O . LEU A 1 207 ? -9.992 3.610 13.700 1.00 65.94 207 LEU A O 1
ATOM 1657 N N . SER A 1 208 ? -9.966 5.716 12.889 1.00 61.56 208 SER A N 1
ATOM 1658 C CA . SER A 1 208 ? -10.686 6.325 14.005 1.00 61.56 208 SER A CA 1
ATOM 1659 C C . SER A 1 208 ? -12.171 6.287 13.672 1.00 61.56 208 SER A C 1
ATOM 1661 O O . SER A 1 208 ? -12.622 7.029 12.806 1.00 61.56 208 SER A O 1
ATOM 1663 N N . ASN A 1 209 ? -12.941 5.404 14.310 1.00 58.41 209 ASN A N 1
ATOM 1664 C CA . ASN A 1 209 ? -14.392 5.434 14.157 1.00 58.41 209 ASN A CA 1
ATOM 1665 C C . ASN A 1 209 ? -15.001 6.273 15.284 1.00 58.41 209 ASN A C 1
ATOM 1667 O O . ASN A 1 209 ? -15.051 5.830 16.431 1.00 58.41 209 ASN A O 1
ATOM 1671 N N . PHE A 1 210 ? -15.454 7.479 14.951 1.00 52.56 210 PHE A N 1
ATOM 1672 C CA . PHE A 1 210 ? -16.355 8.248 15.799 1.00 52.56 210 PHE A CA 1
ATOM 1673 C C . PHE A 1 210 ? -17.779 7.861 15.414 1.00 52.56 210 PHE A C 1
ATOM 1675 O O . PHE A 1 210 ? -18.382 8.477 14.537 1.00 52.56 210 PHE A O 1
ATOM 1682 N N . VAL A 1 211 ? -18.302 6.800 16.025 1.00 44.47 211 VAL A N 1
ATOM 1683 C CA . VAL A 1 211 ? -19.747 6.573 15.979 1.00 44.47 211 VAL A CA 1
ATOM 1684 C C . VAL A 1 211 ? -20.355 7.636 16.893 1.00 44.47 211 VAL A C 1
ATOM 1686 O O . VAL A 1 211 ? -20.193 7.551 18.109 1.00 44.47 211 VAL A O 1
ATOM 1689 N N . ASN A 1 212 ? -20.932 8.682 16.296 1.00 37.62 212 ASN A N 1
ATOM 1690 C CA . ASN A 1 212 ? -21.816 9.618 16.997 1.00 37.62 212 ASN A CA 1
ATOM 1691 C C . ASN A 1 212 ? -23.169 8.958 17.257 1.00 37.62 212 ASN A C 1
ATOM 1693 O O . ASN A 1 212 ? -23.656 8.264 16.333 1.00 37.62 212 ASN A O 1
#

pLDDT: mean 81.13, std 10.52, range [37.62, 95.75]

Radius of gyration: 32.13 Å; chains: 1; bounding box: 70×31×101 Å

Secondary structure (DSSP, 8-state):
--HHHHHHHHHHHHHHHHHHHHHHHHHT--TTSSS-SS-GGGS-TT-TTHHHHHHHHHHHHHHHHHHHHHHHHHHHHHHHHHHHHHHHHHHHHHT-TTS-THHHHHHHHHHHHHHHT-SEEEEEEESSS-TTTPPEEEEEEEE-TTPPP-TTPEEPHHHHTTTTTSSEEEE-HHHHHHHS-TTTHHHHHHHHHHHHHHTT-S-EEEE-----

Sequence (212 aa):
MIKNEKSKKNSEEDVKSCIQDLLRFTEAIAWDQPGITIDKKDIGDSHLFMPLYENMLAIKHDFDSILQKKIEAESDAAEQNKYCKLRSEIYKFFSDNALEEDAPIKMLLNTAGPVIGVSRVCYYKFTTEDHYKSDLICTYEWCGKGVSPTKGTKIPAKLAKHFIQKDSFILTPESAIKIILVPERNSEKLLISNIAEAKNLESIFMLSNFVN

Foldseek 3Di:
DPVPVVVVVVVVVVVVVVVVVVVVLVVQLPLVDPDGNDDVVVAPPPHPCVVVSVVVRVVSNVSNVVVVVVVVVVVVVVLVVLVVVLVVQLVVLVVDPVDDPVPSVQSNQQSVPVSVVFQKEFDWDWPDPPLLQTKTAGCDMDGDPPFADRHGPTDGSVLSNLVQPDQKDKDALVVSLVSDDPVCSVVVSVVSVCVCVVGVGGIYIDGRDPPD